Protein AF-0000000081274630 (afdb_homodimer)

Solvent-accessible surface area (backbone atoms only — not comparable to full-atom values): 12393 Å² total; per-residue (Å²): 138,86,76,88,73,80,75,79,73,78,77,73,76,75,74,73,73,76,72,73,71,74,67,73,65,72,66,74,68,46,53,70,76,48,74,41,31,25,47,24,62,41,76,57,85,76,90,43,72,69,50,50,46,69,35,28,48,68,47,43,52,53,30,28,42,52,75,37,73,67,46,56,29,72,47,80,79,47,72,46,73,35,66,48,56,62,78,90,46,50,28,22,44,28,29,34,34,27,35,24,13,57,29,69,125,137,86,79,78,78,78,76,79,72,79,76,77,74,76,75,76,76,74,75,73,74,74,69,75,65,74,64,73,69,47,53,69,76,48,72,41,30,26,49,23,62,41,76,58,85,74,91,44,73,68,51,49,46,70,35,29,47,69,47,41,52,53,30,29,41,53,75,36,73,66,45,55,29,72,45,80,78,50,72,47,72,35,66,48,54,62,80,89,47,50,29,20,45,28,29,34,35,29,36,24,13,57,29,70,125

Structure (mmCIF, N/CA/C/O backbone):
data_AF-0000000081274630-model_v1
#
loop_
_entity.id
_entity.type
_entity.pdbx_description
1 polymer 'Uncharacterized protein'
#
loop_
_atom_site.group_PDB
_atom_site.id
_atom_site.type_symbol
_atom_site.label_atom_id
_atom_site.label_alt_id
_atom_site.label_comp_id
_atom_site.label_asym_id
_atom_site.label_entity_id
_atom_site.label_seq_id
_atom_site.pdbx_PDB_ins_code
_atom_site.Cartn_x
_atom_site.Cartn_y
_atom_site.Cartn_z
_atom_site.occupancy
_atom_site.B_iso_or_equiv
_atom_site.auth_seq_id
_atom_site.auth_comp_id
_atom_site.auth_asym_id
_atom_site.auth_atom_id
_atom_site.pdbx_PDB_model_num
ATOM 1 N N . MET A 1 1 ? 60.844 45.031 61.375 1 34.09 1 MET A N 1
ATOM 2 C CA . MET A 1 1 ? 60.812 44.281 60.125 1 34.09 1 MET A CA 1
ATOM 3 C C . MET A 1 1 ? 59.844 43.125 6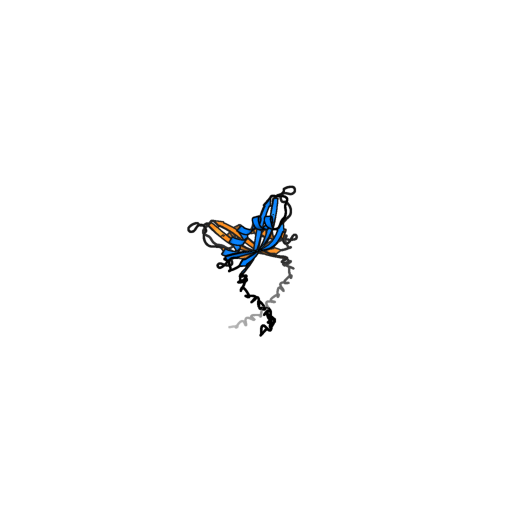0.25 1 34.09 1 MET A C 1
ATOM 5 O O . MET A 1 1 ? 60.156 42.094 60.844 1 34.09 1 MET A O 1
ATOM 9 N N . HIS A 1 2 ? 58.5 43.438 60.219 1 31.45 2 HIS A N 1
ATOM 10 C CA . HIS A 1 2 ? 57.344 42.625 60.625 1 31.45 2 HIS A CA 1
ATOM 11 C C . HIS A 1 2 ? 57.156 41.438 59.688 1 31.45 2 HIS A C 1
ATOM 13 O O . HIS A 1 2 ? 57.844 41.344 58.656 1 31.45 2 HIS A O 1
ATOM 19 N N . SER A 1 3 ? 55.906 41.219 59.062 1 33.75 3 SER A N 1
ATOM 20 C CA . SER A 1 3 ? 54.781 40.312 59.281 1 33.75 3 SER A CA 1
ATOM 21 C C . SER A 1 3 ? 54.688 39.281 58.156 1 33.75 3 SER A C 1
ATOM 23 O O . SER A 1 3 ? 54.25 38.156 58.375 1 33.75 3 SER A O 1
ATOM 25 N N . PHE A 1 4 ? 54.969 39.594 56.844 1 40.88 4 PHE A N 1
ATOM 26 C CA . PHE A 1 4 ? 53.875 39.219 55.938 1 40.88 4 PHE A CA 1
ATOM 27 C C . PHE A 1 4 ? 53.969 37.75 55.594 1 40.88 4 PHE A C 1
ATOM 29 O O . PHE A 1 4 ? 54.906 37.281 54.938 1 40.88 4 PHE A O 1
ATOM 36 N N . GLY A 1 5 ? 53.594 36.781 56.438 1 34.53 5 GLY A N 1
ATOM 37 C CA . GLY A 1 5 ? 53.469 35.344 56.25 1 34.53 5 GLY A CA 1
ATOM 38 C C . GLY A 1 5 ? 52.562 35 55.062 1 34.53 5 GLY A C 1
ATOM 39 O O . GLY A 1 5 ? 51.438 35.562 54.969 1 34.53 5 GLY A O 1
ATOM 40 N N . SER A 1 6 ? 53.062 34.812 53.812 1 40.59 6 SER A N 1
ATOM 41 C CA . SER A 1 6 ? 52.375 34.469 52.562 1 40.59 6 SER A CA 1
ATOM 42 C C . SER A 1 6 ? 51.625 33.156 52.688 1 40.59 6 SER A C 1
ATOM 44 O O . SER A 1 6 ? 52.219 32.094 52.906 1 40.59 6 SER A O 1
ATOM 46 N N . ASN A 1 7 ? 50.562 33.094 53.531 1 32.62 7 ASN A N 1
ATOM 47 C CA . ASN A 1 7 ? 49.75 31.875 53.594 1 32.62 7 ASN A CA 1
ATOM 48 C C . ASN A 1 7 ? 49.188 31.516 52.188 1 32.62 7 ASN A C 1
ATOM 50 O O . ASN A 1 7 ? 48.5 32.312 51.562 1 32.62 7 ASN A O 1
ATOM 54 N N . ARG A 1 8 ? 50 30.781 51.375 1 35.34 8 ARG A N 1
ATOM 55 C CA . ARG A 1 8 ? 49.594 30.219 50.094 1 35.34 8 ARG A CA 1
ATOM 56 C C . ARG A 1 8 ? 48.281 29.438 50.219 1 35.34 8 ARG A C 1
ATOM 58 O O . ARG A 1 8 ? 48.219 28.453 50.969 1 35.34 8 ARG A O 1
ATOM 65 N N . GLY A 1 9 ? 47.094 30.062 50.344 1 33.84 9 GLY A N 1
ATOM 66 C CA . GLY A 1 9 ? 45.781 29.469 50.344 1 33.84 9 GLY A CA 1
ATOM 67 C C . GLY A 1 9 ? 45.562 28.453 49.219 1 33.84 9 GLY A C 1
ATOM 68 O O . GLY A 1 9 ? 45.938 28.719 48.062 1 33.84 9 GLY A O 1
ATOM 69 N N . ARG A 1 10 ? 45.719 27.156 49.594 1 34.72 10 ARG A N 1
ATOM 70 C CA . ARG A 1 10 ? 45.375 26.016 48.719 1 34.72 10 ARG A CA 1
ATOM 71 C C . ARG A 1 10 ? 44 26.219 48.094 1 34.72 10 ARG A C 1
ATOM 73 O O . ARG A 1 10 ? 42.969 26.297 48.781 1 34.72 10 ARG A O 1
ATOM 80 N N . LYS A 1 11 ? 43.906 27 47 1 33.72 11 LYS A N 1
ATOM 81 C CA . LYS A 1 11 ? 42.688 27.109 46.188 1 33.72 11 LYS A CA 1
ATOM 82 C C . LYS A 1 11 ? 42.125 25.719 45.875 1 33.72 11 LYS A C 1
ATOM 84 O O . LYS A 1 11 ? 42.812 24.891 45.281 1 33.72 11 LYS A O 1
ATOM 89 N N . SER A 1 12 ? 41.344 25.078 46.812 1 31.47 12 SER A N 1
ATOM 90 C CA . SER A 1 12 ? 40.562 23.875 46.562 1 31.47 12 SER A CA 1
ATOM 91 C C . SER A 1 12 ? 39.75 24.016 45.281 1 31.47 12 SER A C 1
ATOM 93 O O . SER A 1 12 ? 38.969 24.953 45.125 1 31.47 12 SER A O 1
ATOM 95 N N . ILE A 1 13 ? 40.312 23.625 44.156 1 31.2 13 ILE A N 1
ATOM 96 C CA . ILE A 1 13 ? 39.594 23.484 42.906 1 31.2 13 ILE A CA 1
ATOM 97 C C . ILE A 1 13 ? 38.344 22.625 43.094 1 31.2 13 ILE A C 1
ATOM 99 O O . ILE A 1 13 ? 38.438 21.453 43.469 1 31.2 13 ILE A O 1
ATOM 103 N N . ALA A 1 14 ? 37.25 23.141 43.781 1 30.06 14 ALA A N 1
ATOM 104 C CA . ALA A 1 14 ? 35.969 22.484 43.75 1 30.06 14 ALA A CA 1
ATOM 105 C C . ALA A 1 14 ? 35.625 22.031 42.344 1 30.06 14 ALA A C 1
ATOM 107 O O . ALA A 1 14 ? 35.562 22.828 41.406 1 30.06 14 ALA A O 1
ATOM 108 N N . VAL A 1 15 ? 36.125 20.844 41.969 1 32.19 15 VAL A N 1
ATOM 109 C CA . VAL A 1 15 ? 35.625 20.141 40.781 1 32.19 15 VAL A CA 1
ATOM 110 C C . VAL A 1 15 ? 34.125 20.094 40.781 1 32.19 15 VAL A C 1
ATOM 112 O O . VAL A 1 15 ? 33.5 19.484 41.688 1 32.19 15 VAL A O 1
ATOM 115 N N . ALA A 1 16 ? 33.406 21.234 40.5 1 28.34 16 ALA A N 1
ATOM 116 C CA . ALA A 1 16 ? 31.984 21.188 40.219 1 28.34 16 ALA A CA 1
ATOM 117 C C . ALA A 1 16 ? 31.656 20 39.312 1 28.34 16 ALA A C 1
ATOM 119 O O . ALA A 1 16 ? 32.125 19.922 38.188 1 28.34 16 ALA A O 1
ATOM 120 N N . ALA A 1 17 ? 31.531 18.766 39.875 1 29.39 17 ALA A N 1
ATOM 121 C CA . ALA A 1 17 ? 30.922 17.656 39.125 1 29.39 17 ALA A CA 1
ATOM 122 C C . ALA A 1 17 ? 29.672 18.109 38.406 1 29.39 17 ALA A C 1
ATOM 124 O O . ALA A 1 17 ? 28.688 18.516 39.031 1 29.39 17 ALA A O 1
ATOM 125 N N . LEU A 1 18 ? 29.812 18.734 37.25 1 29.06 18 LEU A N 1
ATOM 126 C CA . LEU A 1 18 ? 28.688 18.906 36.344 1 29.06 18 LEU A CA 1
ATOM 127 C C . LEU A 1 18 ? 27.891 17.609 36.188 1 29.06 18 LEU A C 1
ATOM 129 O O . LEU A 1 18 ? 28.391 16.625 35.656 1 29.06 18 LEU A O 1
ATOM 133 N N . VAL A 1 19 ? 27.141 17.203 37.25 1 29.94 19 VAL A N 1
ATOM 134 C CA . VAL A 1 19 ? 26.094 16.219 37.031 1 29.94 19 VAL A CA 1
ATOM 135 C C . VAL A 1 19 ? 25.281 16.562 35.781 1 29.94 19 VAL A C 1
ATOM 137 O O . VAL A 1 19 ? 24.656 17.625 35.719 1 29.94 19 VAL A O 1
ATOM 140 N N . MET A 1 20 ? 25.812 16.234 34.625 1 30.84 20 MET A N 1
ATOM 141 C CA . MET A 1 20 ? 24.938 16.203 33.438 1 30.84 20 MET A CA 1
ATOM 142 C C . MET A 1 20 ? 23.641 15.477 33.781 1 30.84 20 MET A C 1
ATOM 144 O O . MET A 1 20 ? 23.641 14.281 34.062 1 30.84 20 MET A O 1
ATOM 148 N N . ALA A 1 21 ? 22.734 16.078 34.438 1 30.52 21 ALA A N 1
ATOM 149 C CA . ALA A 1 21 ? 21.359 15.625 34.406 1 30.52 21 ALA A CA 1
ATOM 150 C C . ALA A 1 21 ? 20.969 15.141 33 1 30.52 21 ALA A C 1
ATOM 152 O O . ALA A 1 21 ? 20.984 15.914 32.062 1 30.52 21 ALA A O 1
ATOM 153 N N . SER A 1 22 ? 21.359 13.93 32.656 1 31.64 22 SER A N 1
ATOM 154 C CA . SER A 1 22 ? 20.672 13.281 31.547 1 31.64 22 SER A CA 1
ATOM 155 C C . SER A 1 22 ? 19.172 13.578 31.578 1 31.64 22 SER A C 1
ATOM 157 O O . SER A 1 22 ? 18.453 13.086 32.469 1 31.64 22 SER A O 1
ATOM 159 N N . ALA A 1 23 ? 18.75 14.781 31.469 1 30.3 23 ALA A N 1
ATOM 160 C CA . ALA A 1 23 ? 17.344 14.961 31.094 1 30.3 23 ALA A CA 1
ATOM 161 C C . ALA A 1 23 ? 16.875 13.836 30.172 1 30.3 23 ALA A C 1
ATOM 163 O O . ALA A 1 23 ? 17.469 13.602 29.125 1 30.3 23 ALA A O 1
ATOM 164 N N . PHE A 1 24 ? 16.516 12.711 30.719 1 33.16 24 PHE A N 1
ATOM 165 C CA . PHE A 1 24 ? 15.602 11.859 29.953 1 33.16 24 PHE A CA 1
ATOM 166 C C . PHE A 1 24 ? 14.695 12.703 29.078 1 33.16 24 PHE A C 1
ATOM 168 O O . PHE A 1 24 ? 13.742 13.312 29.562 1 33.16 24 PHE A O 1
ATOM 175 N N . ALA A 1 25 ? 15.234 13.555 28.266 1 33.38 25 ALA A N 1
ATOM 176 C CA . ALA A 1 25 ? 14.344 13.984 27.188 1 33.38 25 ALA A CA 1
ATOM 177 C C . ALA A 1 25 ? 13.297 12.914 26.891 1 33.38 25 ALA A C 1
ATOM 179 O O . ALA A 1 25 ? 13.648 11.75 26.641 1 33.38 25 ALA A O 1
ATOM 180 N N . HIS A 1 26 ? 12.273 12.805 27.562 1 37.38 26 HIS A N 1
ATOM 181 C CA . HIS A 1 26 ? 11.109 12.133 26.984 1 37.38 26 HIS A CA 1
ATOM 182 C C . HIS A 1 26 ? 11.133 12.203 25.469 1 37.38 26 HIS A C 1
ATOM 184 O O . HIS A 1 26 ? 10.719 13.211 24.891 1 37.38 26 HIS A O 1
ATOM 190 N N . HIS A 1 27 ? 12.195 11.914 24.828 1 41.69 27 HIS A N 1
ATOM 191 C CA . HIS A 1 27 ? 11.969 11.641 23.406 1 41.69 27 HIS A CA 1
ATOM 192 C C . HIS A 1 27 ? 10.57 11.086 23.172 1 41.69 27 HIS A C 1
ATOM 194 O O . HIS A 1 27 ? 10.211 10.047 23.719 1 41.69 27 HIS A O 1
ATOM 200 N N . ALA A 1 28 ? 9.5 11.781 23.328 1 42.44 28 ALA A N 1
ATOM 201 C CA . ALA A 1 28 ? 8.156 11.305 23 1 42.44 28 ALA A CA 1
ATOM 202 C C . ALA A 1 28 ? 8.203 10.234 21.922 1 42.44 28 ALA A C 1
ATOM 204 O O . ALA A 1 28 ? 8.461 10.531 20.75 1 42.44 28 ALA A O 1
ATOM 205 N N . SER A 1 29 ? 8.898 9.102 22.125 1 55.12 29 SER A N 1
ATOM 206 C CA . SER A 1 29 ? 8.859 7.957 21.234 1 55.12 29 SER A CA 1
ATOM 207 C C . SER A 1 29 ? 7.508 7.852 20.516 1 55.12 29 SER A C 1
ATOM 209 O O . SER A 1 29 ? 6.465 7.824 21.172 1 55.12 29 SER A O 1
ATOM 211 N N . ALA A 1 30 ? 7.363 8.578 19.422 1 65.44 30 ALA A N 1
ATOM 212 C CA . ALA A 1 30 ? 6.133 8.508 18.641 1 65.44 30 ALA A CA 1
ATOM 213 C C . ALA A 1 30 ? 5.473 7.141 18.781 1 65.44 30 ALA A C 1
ATOM 215 O O . ALA A 1 30 ? 6.105 6.109 18.547 1 65.44 30 ALA A O 1
ATOM 216 N N . ARG A 1 31 ? 4.383 7.086 19.625 1 86.69 31 ARG A N 1
ATOM 217 C CA . ARG A 1 31 ? 3.619 5.848 19.75 1 86.69 31 ARG A CA 1
ATOM 218 C C . ARG A 1 31 ? 3.271 5.293 18.359 1 86.69 31 ARG A C 1
ATOM 220 O O . ARG A 1 31 ? 2.713 6.004 17.531 1 86.69 31 ARG A O 1
ATOM 227 N N . THR A 1 32 ? 3.877 4.203 18.078 1 93.5 32 THR A N 1
ATOM 228 C CA . THR A 1 32 ? 3.527 3.496 16.844 1 93.5 32 THR A CA 1
ATOM 229 C C . THR A 1 32 ? 2.084 3.004 16.906 1 93.5 32 THR A C 1
ATOM 231 O O . THR A 1 32 ? 1.712 2.246 17.797 1 93.5 32 THR A O 1
ATOM 234 N N . LEU A 1 33 ? 1.257 3.543 16.031 1 96.31 33 LEU A N 1
ATOM 235 C CA . LEU A 1 33 ? -0.153 3.182 15.93 1 96.31 33 LEU A CA 1
ATOM 236 C C . LEU A 1 33 ? -0.322 1.859 15.188 1 96.31 33 LEU A C 1
ATOM 238 O O . LEU A 1 33 ? -1.27 1.114 15.445 1 96.31 33 LEU A O 1
ATOM 242 N N . GLY A 1 34 ? 0.521 1.541 14.227 1 95.5 34 GLY A N 1
ATOM 243 C CA . GLY A 1 34 ? 0.495 0.386 13.344 1 95.5 34 GLY A CA 1
ATOM 244 C C . GLY A 1 34 ? 1.456 0.507 12.172 1 95.5 34 GLY A C 1
ATOM 245 O O . GLY A 1 34 ? 2.348 1.357 12.18 1 95.5 34 GLY A O 1
ATOM 246 N N . LYS A 1 35 ? 1.385 -0.479 11.289 1 96.44 35 LYS A N 1
ATOM 247 C CA . LYS A 1 35 ? 2.238 -0.504 10.102 1 96.44 35 LYS A CA 1
ATOM 248 C C . LYS A 1 35 ? 1.412 -0.68 8.828 1 96.44 35 LYS A C 1
ATOM 250 O O . LYS A 1 35 ? 0.313 -1.235 8.867 1 96.44 35 LYS A O 1
ATOM 255 N N . VAL A 1 36 ? 1.897 -0.131 7.75 1 97.25 36 VAL A N 1
ATOM 256 C CA . VAL A 1 36 ? 1.322 -0.339 6.426 1 97.25 36 VAL A CA 1
ATOM 257 C C . VAL A 1 36 ? 2.412 -0.786 5.453 1 97.25 36 VAL A C 1
ATOM 259 O O . VAL A 1 36 ? 3.584 -0.436 5.621 1 97.25 36 VAL A O 1
ATOM 262 N N . ASP A 1 37 ? 2.066 -1.598 4.457 1 97.31 37 ASP A N 1
ATOM 263 C CA . ASP A 1 37 ? 2.914 -2.033 3.352 1 97.31 37 ASP A CA 1
ATOM 264 C C . ASP A 1 37 ? 2.43 -1.452 2.025 1 97.31 37 ASP A C 1
ATOM 266 O O . ASP A 1 37 ? 1.425 -1.906 1.475 1 97.31 37 ASP A O 1
ATOM 270 N N . VAL A 1 38 ? 3.176 -0.506 1.495 1 97.44 38 VAL A N 1
ATOM 271 C CA . VAL A 1 38 ? 2.703 0.2 0.309 1 97.44 38 VAL A CA 1
ATOM 272 C C . VAL A 1 38 ? 3.656 -0.05 -0.856 1 97.44 38 VAL A C 1
ATOM 274 O O . VAL A 1 38 ? 4.758 -0.571 -0.665 1 97.44 38 VAL A O 1
ATOM 277 N N . ILE A 1 39 ? 3.127 0.281 -2.006 1 97.94 39 ILE A N 1
ATOM 278 C CA . ILE A 1 39 ? 3.908 0.166 -3.232 1 97.94 39 ILE A CA 1
ATOM 279 C C . ILE A 1 39 ? 4.039 1.537 -3.891 1 97.94 39 ILE A C 1
ATOM 281 O O . ILE A 1 39 ? 3.172 2.398 -3.727 1 97.94 39 ILE A O 1
ATOM 285 N N . GLY A 1 40 ? 5.148 1.787 -4.508 1 97.75 40 GLY A N 1
ATOM 286 C CA . GLY A 1 40 ? 5.414 2.912 -5.387 1 97.75 40 GLY A CA 1
ATOM 287 C C . GLY A 1 40 ? 6.191 2.527 -6.633 1 97.75 40 GLY A C 1
ATOM 288 O O . GLY A 1 40 ? 6.402 1.342 -6.895 1 97.75 40 GLY A O 1
ATOM 289 N N . THR A 1 41 ? 6.395 3.535 -7.449 1 97.69 41 THR A N 1
ATOM 290 C CA . THR A 1 41 ? 7.176 3.336 -8.664 1 97.69 41 THR A CA 1
ATOM 291 C C . THR A 1 41 ? 8.414 4.227 -8.664 1 97.69 41 THR A C 1
ATOM 293 O O . THR A 1 41 ? 8.344 5.402 -8.305 1 97.69 41 THR A O 1
ATOM 296 N N . TYR A 1 42 ? 9.586 3.604 -9.023 1 98.25 42 TYR A N 1
ATOM 297 C CA . TYR A 1 42 ? 10.852 4.316 -9.141 1 98.25 42 TYR A CA 1
ATOM 298 C C . TYR A 1 42 ? 11.453 4.117 -10.523 1 98.25 42 TYR A C 1
ATOM 300 O O . TYR A 1 42 ? 11.508 2.996 -11.031 1 98.25 42 TYR A O 1
ATOM 308 N N . THR A 1 43 ? 11.828 5.234 -11.125 1 98.19 43 THR A N 1
ATOM 309 C CA . THR A 1 43 ? 12.57 5.207 -12.375 1 98.19 43 THR A CA 1
ATOM 310 C C . THR A 1 43 ? 13.977 5.77 -12.188 1 98.19 43 THR A C 1
ATOM 312 O O . THR A 1 43 ? 14.133 6.945 -11.844 1 98.19 43 THR A O 1
ATOM 315 N N . GLY A 1 44 ? 14.938 5.023 -12.344 1 97.25 44 GLY A N 1
ATOM 316 C CA . GLY A 1 44 ? 16.328 5.383 -12.164 1 97.25 44 GLY A CA 1
ATOM 317 C C . GLY A 1 44 ? 17.234 4.188 -11.883 1 97.25 44 GLY A C 1
ATOM 318 O O . GLY A 1 44 ? 16.75 3.053 -11.812 1 97.25 44 GLY A O 1
ATOM 319 N N . THR A 1 45 ? 18.5 4.395 -11.727 1 95.44 45 THR A N 1
ATOM 320 C CA . THR A 1 45 ? 19.453 3.299 -11.562 1 95.44 45 THR A CA 1
ATOM 321 C C . THR A 1 45 ? 19.953 3.24 -10.125 1 95.44 45 THR A C 1
ATOM 323 O O . THR A 1 45 ? 20.516 2.227 -9.695 1 95.44 45 THR A O 1
ATOM 326 N N . ALA A 1 46 ? 19.812 4.359 -9.359 1 97.38 46 ALA A N 1
ATOM 327 C CA . ALA A 1 46 ? 20.297 4.398 -7.984 1 97.38 46 ALA A CA 1
ATOM 328 C C . ALA A 1 46 ? 19.266 3.836 -7.016 1 97.38 46 ALA A C 1
ATOM 330 O O . ALA A 1 46 ? 18.312 4.527 -6.641 1 97.38 46 ALA A O 1
ATOM 331 N N . LEU A 1 47 ? 19.438 2.641 -6.582 1 97.38 47 LEU A N 1
ATOM 332 C CA . LEU A 1 47 ? 18.5 1.96 -5.711 1 97.38 47 LEU A CA 1
ATOM 333 C C . LEU A 1 47 ? 18.828 2.207 -4.242 1 97.38 47 LEU A C 1
ATOM 335 O O . LEU A 1 47 ? 19.234 1.283 -3.529 1 97.38 47 LEU A O 1
ATOM 339 N N . THR A 1 48 ? 18.594 3.408 -3.713 1 98.12 48 THR A N 1
ATOM 340 C CA . THR A 1 48 ? 18.953 3.838 -2.365 1 98.12 48 THR A CA 1
ATOM 341 C C . THR A 1 48 ? 17.703 3.918 -1.479 1 98.12 48 THR A C 1
ATOM 343 O O . THR A 1 48 ? 16.594 4.035 -1.979 1 98.12 48 THR A O 1
ATOM 346 N N . PRO A 1 49 ? 17.906 3.893 -0.176 1 98.06 49 PRO A N 1
ATOM 347 C CA . PRO A 1 49 ? 16.766 4.105 0.722 1 98.06 49 PRO A CA 1
ATOM 348 C C . PRO A 1 49 ? 16.062 5.438 0.472 1 98.06 49 PRO A C 1
ATOM 350 O O . PRO A 1 49 ? 14.844 5.523 0.606 1 98.06 49 PRO A O 1
ATOM 353 N N . ALA A 1 50 ? 16.781 6.469 0.091 1 98.44 50 ALA A N 1
ATOM 354 C CA . ALA A 1 50 ? 16.203 7.781 -0.174 1 98.44 50 ALA A CA 1
ATOM 355 C C . ALA A 1 50 ? 15.242 7.723 -1.359 1 98.44 50 ALA A C 1
ATOM 357 O O . ALA A 1 50 ? 14.172 8.336 -1.331 1 98.44 50 ALA A O 1
ATOM 358 N N . ASN A 1 51 ? 15.57 6.941 -2.375 1 98.56 51 ASN A N 1
ATOM 359 C CA . ASN A 1 51 ? 14.711 6.824 -3.545 1 98.56 51 ASN A CA 1
ATOM 360 C C . ASN A 1 51 ? 13.477 5.98 -3.246 1 98.56 51 ASN A C 1
ATOM 362 O O . ASN A 1 51 ? 12.391 6.246 -3.779 1 98.56 51 ASN A O 1
ATOM 366 N N . ALA A 1 52 ? 13.688 4.984 -2.354 1 98.75 52 ALA A N 1
ATOM 367 C CA . ALA A 1 52 ? 12.531 4.215 -1.897 1 98.75 52 ALA A CA 1
ATOM 368 C C . ALA A 1 52 ? 11.562 5.094 -1.103 1 98.75 52 ALA A C 1
ATOM 370 O O . ALA A 1 52 ? 10.352 5.023 -1.292 1 98.75 52 ALA A O 1
ATOM 371 N N . TRP A 1 53 ? 12.109 5.902 -0.218 1 98.69 53 TRP A N 1
ATOM 372 C CA . TRP A 1 53 ? 11.32 6.84 0.575 1 98.69 53 TRP A CA 1
ATOM 373 C C . TRP A 1 53 ? 10.5 7.758 -0.325 1 98.69 53 TRP A C 1
ATOM 375 O O . TRP A 1 53 ? 9.281 7.879 -0.157 1 98.69 53 TRP A O 1
ATOM 385 N N . SER A 1 54 ? 11.188 8.297 -1.316 1 98.44 54 SER A N 1
ATOM 386 C CA . SER A 1 54 ? 10.539 9.25 -2.207 1 98.44 54 SER A CA 1
ATOM 387 C C . SER A 1 54 ? 9.438 8.586 -3.023 1 98.44 54 SER A C 1
ATOM 389 O O . SER A 1 54 ? 8.398 9.195 -3.297 1 98.44 54 SER A O 1
ATOM 391 N N . ALA A 1 55 ? 9.602 7.363 -3.369 1 98.38 55 ALA A N 1
ATOM 392 C CA . ALA A 1 55 ? 8.672 6.648 -4.238 1 98.38 55 ALA A CA 1
ATOM 393 C C . ALA A 1 55 ? 7.418 6.234 -3.479 1 98.38 55 ALA A C 1
ATOM 395 O O . ALA A 1 55 ? 6.387 5.938 -4.086 1 98.38 55 ALA A O 1
ATOM 396 N N . THR A 1 56 ? 7.535 6.176 -2.109 1 98.56 56 THR A N 1
ATOM 397 C CA . THR A 1 56 ? 6.457 5.457 -1.441 1 98.56 56 THR A CA 1
ATOM 398 C C . THR A 1 56 ? 5.848 6.305 -0.33 1 98.56 56 THR A C 1
ATOM 400 O O . THR A 1 56 ? 4.77 5.992 0.179 1 98.56 56 THR A O 1
ATOM 403 N N . TRP A 1 57 ? 6.453 7.441 0.093 1 98.56 57 TRP A N 1
ATOM 404 C CA . TRP A 1 57 ? 6.062 8.148 1.309 1 98.56 57 TRP A CA 1
ATOM 405 C C . TRP A 1 57 ? 4.625 8.648 1.208 1 98.56 57 TRP A C 1
ATOM 407 O O . TRP A 1 57 ? 3.873 8.602 2.184 1 98.56 57 TRP A O 1
ATOM 417 N N . GLY A 1 58 ? 4.188 9.164 0.017 1 97.81 58 GLY A N 1
ATOM 418 C CA . GLY A 1 58 ? 2.83 9.664 -0.143 1 97.81 58 GLY A CA 1
ATOM 419 C C . GLY A 1 58 ? 1.772 8.602 0.067 1 97.81 58 GLY A C 1
ATOM 420 O O . GLY A 1 58 ? 0.785 8.828 0.769 1 97.81 58 GLY A O 1
ATOM 421 N N . ASN A 1 59 ? 2.01 7.438 -0.491 1 97.88 59 ASN A N 1
ATOM 422 C CA . ASN A 1 59 ? 1.082 6.328 -0.312 1 97.88 59 ASN A CA 1
ATOM 423 C C . ASN A 1 59 ? 1.033 5.867 1.143 1 97.88 59 ASN A C 1
ATOM 425 O O . ASN A 1 59 ? -0.029 5.496 1.645 1 97.88 59 ASN A O 1
ATOM 429 N N . ALA A 1 60 ? 2.164 5.887 1.839 1 98.38 60 ALA A N 1
ATOM 430 C CA . ALA A 1 60 ? 2.209 5.516 3.252 1 98.38 60 ALA A CA 1
ATOM 431 C C . ALA A 1 60 ? 1.41 6.5 4.102 1 98.38 60 ALA A C 1
ATOM 433 O O . ALA A 1 60 ? 0.626 6.094 4.961 1 98.38 60 ALA A O 1
ATOM 434 N N . TRP A 1 61 ? 1.633 7.754 3.805 1 97.56 61 TRP A N 1
ATOM 435 C CA . TRP A 1 61 ? 0.923 8.805 4.531 1 97.56 61 TRP A CA 1
ATOM 436 C C . TRP A 1 61 ? -0.587 8.617 4.414 1 97.56 61 TRP A C 1
ATOM 438 O O . TRP A 1 61 ? -1.298 8.625 5.422 1 97.56 61 TRP A O 1
ATOM 448 N N . ASP A 1 62 ? -1.055 8.391 3.193 1 97.06 62 ASP A N 1
ATOM 449 C CA . ASP A 1 62 ? -2.486 8.242 2.951 1 97.06 62 ASP A CA 1
ATOM 450 C C . ASP A 1 62 ? -3.023 6.969 3.607 1 97.06 62 ASP A C 1
ATOM 452 O O . ASP A 1 62 ? -4.078 6.992 4.246 1 97.06 62 ASP A O 1
ATOM 456 N N . ALA A 1 63 ? -2.295 5.859 3.479 1 97.31 63 ALA A N 1
ATOM 457 C CA . ALA A 1 63 ? -2.727 4.605 4.09 1 97.31 63 ALA A CA 1
ATOM 458 C C . ALA A 1 63 ? -2.824 4.738 5.605 1 97.31 63 ALA A C 1
ATOM 460 O O . ALA A 1 63 ? -3.803 4.301 6.215 1 97.31 63 ALA A O 1
ATOM 461 N N . CYS A 1 64 ? -1.843 5.383 6.184 1 97.44 64 CYS A N 1
ATOM 462 C CA . CYS A 1 64 ? -1.83 5.57 7.629 1 97.44 64 CYS A CA 1
ATOM 463 C C . CYS A 1 64 ? -3.004 6.434 8.078 1 97.44 64 CYS A C 1
ATOM 465 O O . CYS A 1 64 ? -3.646 6.141 9.086 1 97.44 64 CYS A O 1
ATOM 467 N N . ARG A 1 65 ? -3.256 7.457 7.371 1 96.44 65 ARG A N 1
ATOM 468 C CA . ARG A 1 65 ? -4.312 8.375 7.781 1 96.44 65 ARG A CA 1
ATOM 469 C C . ARG A 1 65 ? -5.688 7.723 7.652 1 96.44 65 ARG A C 1
ATOM 471 O O . ARG A 1 65 ? -6.594 8.016 8.43 1 96.44 65 ARG A O 1
ATOM 478 N N . VAL A 1 66 ? -5.805 6.855 6.645 1 97.12 66 VAL A N 1
ATOM 479 C CA . VAL A 1 66 ? -7.074 6.156 6.469 1 97.12 66 VAL A CA 1
ATOM 480 C C . VAL A 1 66 ? -7.23 5.094 7.555 1 97.12 66 VAL A C 1
ATOM 482 O O . VAL A 1 66 ? -8.297 4.973 8.172 1 97.12 66 VAL A O 1
ATOM 485 N N . GLN A 1 67 ? -6.156 4.383 7.891 1 95.62 67 GLN A N 1
ATOM 486 C CA . GLN A 1 67 ? -6.238 3.246 8.805 1 95.62 67 GLN A CA 1
ATOM 487 C C . GLN A 1 67 ? -6.137 3.697 10.258 1 95.62 67 GLN A C 1
ATOM 489 O O . GLN A 1 67 ? -6.73 3.082 11.148 1 95.62 67 GLN A O 1
ATOM 494 N N . TYR A 1 68 ? -5.375 4.629 10.383 1 94.94 68 TYR A N 1
ATOM 495 C CA . TYR A 1 68 ? -5.125 5.176 11.711 1 94.94 68 TYR A CA 1
ATOM 496 C C . TYR A 1 68 ? -5.34 6.684 11.734 1 94.94 68 TYR A C 1
ATOM 498 O O . TYR A 1 68 ? -4.391 7.453 11.555 1 94.94 68 TYR A O 1
ATOM 506 N N . GLY A 1 69 ? -6.434 7.168 11.992 1 93.06 69 GLY A N 1
ATOM 507 C CA . GLY A 1 69 ? -6.895 8.539 11.82 1 93.06 69 GLY A CA 1
ATOM 508 C C . GLY A 1 69 ? -6.098 9.539 12.633 1 93.06 69 GLY A C 1
ATOM 509 O O . GLY A 1 69 ? -6.113 10.734 12.344 1 93.06 69 GLY A O 1
ATOM 510 N N . THR A 1 70 ? -5.352 9.078 13.68 1 94.31 70 THR A N 1
ATOM 511 C CA . THR A 1 70 ? -4.621 10.008 14.531 1 94.31 70 THR A CA 1
ATOM 512 C C . THR A 1 70 ? -3.148 10.062 14.133 1 94.31 70 THR A C 1
ATOM 514 O O . THR A 1 70 ? -2.326 10.633 14.859 1 94.31 70 THR A O 1
ATOM 517 N N . THR A 1 71 ? -2.861 9.477 12.953 1 95.88 71 THR A N 1
ATOM 518 C CA . THR A 1 71 ? -1.488 9.516 12.461 1 95.88 71 THR A CA 1
ATOM 519 C C . THR A 1 71 ? -1.007 10.953 12.305 1 95.88 71 THR A C 1
ATOM 521 O O . THR A 1 71 ? -1.697 11.781 11.711 1 95.88 71 THR A O 1
ATOM 524 N N . ARG A 1 72 ? 0.309 11.211 12.711 1 96.44 72 ARG A N 1
ATOM 525 C CA . ARG A 1 72 ? 0.909 12.539 12.578 1 96.44 72 ARG A CA 1
ATOM 526 C C . ARG A 1 72 ? 2.262 12.461 11.875 1 96.44 72 ARG A C 1
ATOM 528 O O . ARG A 1 72 ? 2.781 13.469 11.398 1 96.44 72 ARG A O 1
ATOM 535 N N . SER A 1 73 ? 2.83 11.281 11.852 1 96.62 73 SER A N 1
ATOM 536 C CA . SER A 1 73 ? 4.078 11.07 11.125 1 96.62 73 SER A CA 1
ATOM 537 C C . SER A 1 73 ? 4.215 9.617 10.68 1 96.62 73 SER A C 1
ATOM 539 O O . SER A 1 73 ? 3.482 8.742 11.156 1 96.62 73 SER A O 1
ATOM 541 N N . VAL A 1 74 ? 5.008 9.438 9.75 1 97.69 74 VAL A N 1
ATOM 542 C CA . VAL A 1 74 ? 5.305 8.086 9.273 1 97.69 74 VAL A CA 1
ATOM 543 C C . VAL A 1 74 ? 6.816 7.871 9.242 1 97.69 74 VAL A C 1
ATOM 545 O O . VAL A 1 74 ? 7.586 8.828 9.133 1 97.69 74 VAL A O 1
ATOM 548 N N . ASN A 1 75 ? 7.25 6.617 9.398 1 97.12 75 ASN A N 1
ATOM 549 C CA . ASN A 1 75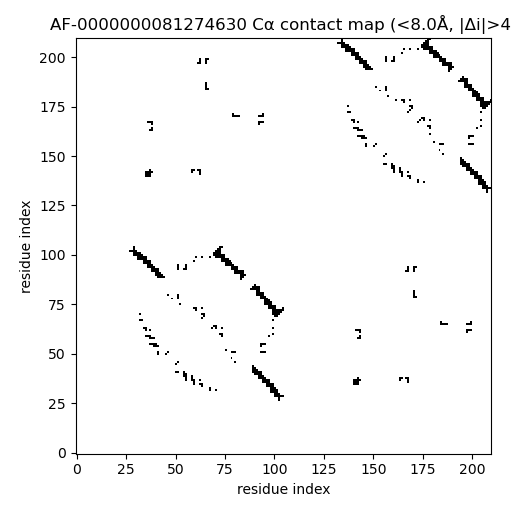 ? 8.656 6.234 9.391 1 97.12 75 ASN A CA 1
ATOM 550 C C . ASN A 1 75 ? 8.883 4.938 8.617 1 97.12 75 ASN A C 1
ATOM 552 O O . ASN A 1 75 ? 8.305 3.902 8.953 1 97.12 75 ASN A O 1
ATOM 556 N N . MET A 1 76 ? 9.742 5.043 7.594 1 97.88 76 MET A N 1
ATOM 557 C CA . MET A 1 76 ? 10.023 3.846 6.801 1 97.88 76 MET A CA 1
ATOM 558 C C . MET A 1 76 ? 10.938 2.891 7.562 1 97.88 76 MET A C 1
ATOM 560 O O . MET A 1 76 ? 12 3.285 8.031 1 97.88 76 MET A O 1
ATOM 564 N N . THR A 1 77 ? 10.531 1.573 7.637 1 97.88 77 THR A N 1
ATOM 565 C CA . THR A 1 77 ? 11.312 0.618 8.414 1 97.88 77 THR A CA 1
ATOM 566 C C . THR A 1 77 ? 11.914 -0.456 7.516 1 97.88 77 THR A C 1
ATOM 568 O O . THR A 1 77 ? 12.82 -1.181 7.922 1 97.88 77 THR A O 1
ATOM 571 N N . TRP A 1 78 ? 11.414 -0.649 6.297 1 98.06 78 TRP A N 1
ATOM 572 C CA . TRP A 1 78 ? 11.883 -1.632 5.328 1 98.06 78 TRP A CA 1
ATOM 573 C C . TRP A 1 78 ? 11.539 -1.204 3.904 1 98.06 78 TRP A C 1
ATOM 575 O O . TRP A 1 78 ? 10.539 -0.509 3.684 1 98.06 78 TRP A O 1
ATOM 585 N N . HIS A 1 79 ? 12.305 -1.562 2.957 1 98.25 79 HIS A N 1
ATOM 586 C CA . HIS A 1 79 ? 11.984 -1.363 1.547 1 98.25 79 HIS A CA 1
ATOM 587 C C . 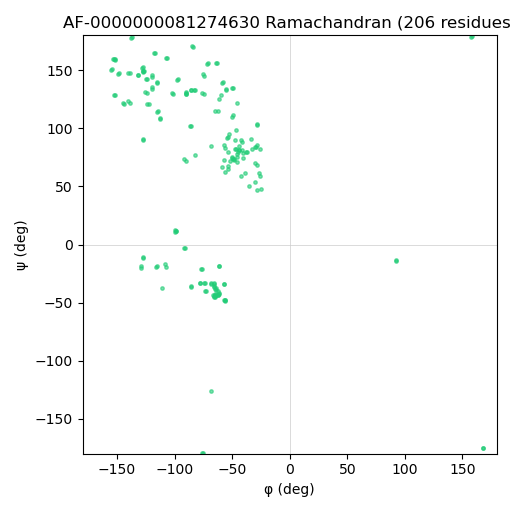HIS A 1 79 ? 12.656 -2.422 0.677 1 98.25 79 HIS A C 1
ATOM 589 O O . HIS A 1 79 ? 13.625 -3.055 1.098 1 98.25 79 HIS A O 1
ATOM 595 N N . GLN A 1 80 ? 12.086 -2.57 -0.479 1 98.06 80 GLN A N 1
ATOM 596 C CA . GLN A 1 80 ? 12.648 -3.457 -1.493 1 98.06 80 GLN A CA 1
ATOM 597 C C . GLN A 1 80 ? 12.281 -2.984 -2.898 1 98.06 80 GLN A C 1
ATOM 599 O O . GLN A 1 80 ? 11.117 -2.67 -3.17 1 98.06 80 GLN A O 1
ATOM 604 N N . PHE A 1 81 ? 13.227 -2.857 -3.732 1 97.88 81 PHE A N 1
ATOM 605 C CA . PHE A 1 81 ? 12.977 -2.613 -5.148 1 97.88 81 PHE A CA 1
ATOM 606 C C . PHE A 1 81 ? 12.688 -3.92 -5.879 1 97.88 81 PHE A C 1
ATOM 608 O O . PHE A 1 81 ? 13.375 -4.918 -5.676 1 97.88 81 PHE A O 1
ATOM 615 N N . GLY A 1 82 ? 11.672 -3.9 -6.652 1 96.81 82 GLY A N 1
ATOM 616 C CA . GLY A 1 82 ? 11.445 -5.012 -7.562 1 96.81 82 GLY A CA 1
ATOM 617 C C . GLY A 1 82 ? 12.367 -4.996 -8.766 1 96.81 82 GLY A C 1
ATOM 618 O O . GLY A 1 82 ? 13.242 -4.133 -8.875 1 96.81 82 GLY A O 1
ATOM 619 N N . ASN A 1 83 ? 12.156 -5.965 -9.562 1 94.56 83 ASN A N 1
ATOM 620 C CA . ASN A 1 83 ? 12.883 -6.004 -10.828 1 94.56 83 ASN A CA 1
ATOM 621 C C . ASN A 1 83 ? 12.391 -4.93 -11.789 1 94.56 83 ASN A C 1
ATOM 623 O O . ASN A 1 83 ? 11.258 -4.453 -11.664 1 94.56 83 ASN A O 1
ATOM 627 N N . PRO A 1 84 ? 13.305 -4.566 -12.719 1 95.69 84 PRO A N 1
ATOM 628 C CA . PRO A 1 84 ? 12.844 -3.639 -13.75 1 95.69 84 PRO A CA 1
ATOM 629 C C . PRO A 1 84 ? 11.617 -4.152 -14.5 1 95.69 84 PRO A C 1
ATOM 631 O O . PRO A 1 84 ? 11.539 -5.336 -14.828 1 95.69 84 PRO A O 1
ATOM 634 N N . SER A 1 85 ? 10.672 -3.322 -14.641 1 92.31 85 SER A N 1
ATOM 635 C CA . SER A 1 85 ? 9.469 -3.662 -15.398 1 92.31 85 SER A CA 1
ATOM 636 C C . SER A 1 85 ? 8.953 -2.459 -16.172 1 92.31 85 SER A C 1
ATOM 638 O O . SER A 1 85 ? 8.562 -1.449 -15.586 1 92.31 85 SER A O 1
ATOM 640 N N . PRO A 1 86 ? 8.859 -2.6 -17.594 1 92.94 86 PRO A N 1
ATOM 641 C CA . PRO A 1 86 ? 9.242 -3.771 -18.391 1 92.94 86 PRO A CA 1
ATOM 642 C C . PRO A 1 86 ? 10.734 -4.07 -18.328 1 92.94 86 PRO A C 1
ATOM 644 O O . PRO A 1 86 ? 11.531 -3.197 -17.969 1 92.94 86 PRO A O 1
ATOM 647 N N . ALA A 1 87 ? 11.055 -5.383 -18.609 1 91.5 87 ALA A N 1
ATOM 648 C CA . ALA A 1 87 ? 12.445 -5.82 -18.609 1 91.5 87 ALA A CA 1
ATOM 649 C C . ALA A 1 87 ? 13.32 -4.883 -19.438 1 91.5 87 ALA A C 1
ATOM 651 O O . ALA A 1 87 ? 12.922 -4.461 -20.516 1 91.5 87 ALA A O 1
ATOM 652 N N . GLY A 1 88 ? 14.461 -4.504 -18.922 1 93.5 88 GLY A N 1
ATOM 653 C CA . GLY A 1 88 ? 15.398 -3.639 -19.625 1 93.5 88 GLY A CA 1
ATOM 654 C C . GLY A 1 88 ? 15.195 -2.166 -19.312 1 93.5 88 GLY A C 1
ATOM 655 O O . GLY A 1 88 ? 16 -1.326 -19.719 1 93.5 88 GLY A O 1
ATOM 656 N N . SER A 1 89 ? 14.125 -1.782 -18.734 1 94.81 89 SER A N 1
ATOM 657 C CA . SER A 1 89 ? 13.891 -0.395 -18.344 1 94.81 89 SER A CA 1
ATOM 658 C C . SER A 1 89 ? 14.516 -0.085 -16.984 1 94.81 89 SER A C 1
ATOM 660 O O . SER A 1 89 ? 15.125 -0.956 -16.375 1 94.81 89 SER A O 1
ATOM 662 N N . ASN A 1 90 ? 14.531 1.131 -16.656 1 96.69 90 ASN A N 1
ATOM 663 C CA . ASN A 1 90 ? 14.977 1.537 -15.32 1 96.69 90 ASN A CA 1
ATOM 664 C C . ASN A 1 90 ? 13.805 1.781 -14.383 1 96.69 90 ASN A C 1
ATOM 666 O O . ASN A 1 90 ? 13.969 2.393 -13.32 1 96.69 90 ASN A O 1
ATOM 670 N N . LYS A 1 91 ? 12.625 1.352 -14.844 1 97.56 91 LYS A N 1
ATOM 671 C CA . LYS A 1 91 ? 11.422 1.489 -14.031 1 97.56 91 LYS A CA 1
ATOM 672 C C . LYS A 1 91 ? 11.203 0.257 -13.156 1 97.56 91 LYS A C 1
ATOM 674 O O . LYS A 1 91 ? 11.297 -0.875 -13.641 1 97.56 91 LYS A O 1
ATOM 679 N N . ARG A 1 92 ? 10.938 0.46 -11.805 1 96.88 92 ARG A N 1
ATOM 680 C CA . ARG A 1 92 ? 10.734 -0.616 -10.844 1 96.88 92 ARG A CA 1
ATOM 681 C C . ARG A 1 92 ? 9.617 -0.275 -9.867 1 96.88 92 ARG A C 1
ATOM 683 O O . ARG A 1 92 ? 9.398 0.896 -9.547 1 96.88 92 ARG A O 1
ATOM 690 N N . SER A 1 93 ? 8.961 -1.287 -9.469 1 97.44 93 SER A N 1
ATOM 691 C CA . SER A 1 93 ? 8.141 -1.138 -8.273 1 97.44 93 SER A CA 1
ATOM 692 C C . SER A 1 93 ? 9 -1.112 -7.012 1 97.44 93 SER A C 1
ATOM 694 O O . SER A 1 93 ? 10.062 -1.738 -6.969 1 97.44 93 SER A O 1
ATOM 696 N N . VAL A 1 94 ? 8.562 -0.362 -6.133 1 98.44 94 VAL A N 1
ATOM 697 C CA . VAL A 1 94 ? 9.188 -0.31 -4.816 1 98.44 94 VAL A CA 1
ATOM 698 C C . VAL A 1 94 ? 8.156 -0.65 -3.74 1 98.44 94 VAL A C 1
ATOM 700 O O . VAL A 1 94 ? 7.098 -0.025 -3.666 1 98.44 94 VAL A O 1
ATOM 703 N N . ALA A 1 95 ? 8.398 -1.695 -2.945 1 98.25 95 ALA A N 1
ATOM 704 C CA . ALA A 1 95 ? 7.602 -1.998 -1.758 1 98.25 95 ALA A CA 1
ATOM 705 C C . ALA A 1 95 ? 8.273 -1.466 -0.496 1 98.25 95 ALA A C 1
ATOM 707 O O . ALA A 1 95 ? 9.5 -1.511 -0.372 1 98.25 95 ALA A O 1
ATOM 708 N N . ALA A 1 96 ? 7.477 -0.992 0.352 1 98.62 96 ALA A N 1
ATOM 709 C CA . ALA A 1 96 ? 8.047 -0.498 1.602 1 98.62 96 ALA A CA 1
ATOM 710 C C . ALA A 1 96 ? 7.074 -0.678 2.762 1 98.62 96 ALA A C 1
ATOM 712 O O . ALA A 1 96 ? 5.859 -0.564 2.584 1 98.62 96 ALA A O 1
ATOM 713 N N . THR A 1 97 ? 7.586 -0.911 3.938 1 98.06 97 THR A N 1
ATOM 714 C CA . THR A 1 97 ? 6.844 -0.93 5.191 1 98.06 97 THR A CA 1
ATOM 715 C C . THR A 1 97 ? 7.066 0.363 5.973 1 98.06 97 THR A C 1
ATOM 717 O O . THR A 1 97 ? 8.203 0.818 6.121 1 98.06 97 THR A O 1
ATOM 720 N N . TRP A 1 98 ? 5.996 0.917 6.375 1 98.12 98 TRP A N 1
ATOM 721 C CA . TRP A 1 98 ? 6.039 2.172 7.121 1 98.12 98 TRP A CA 1
ATOM 722 C C . TRP A 1 98 ? 5.316 2.035 8.461 1 98.12 98 TRP A C 1
ATOM 724 O O . TRP A 1 98 ? 4.27 1.391 8.547 1 98.12 98 TRP A O 1
ATOM 734 N N . GLU A 1 99 ? 5.84 2.672 9.492 1 97.56 99 GLU A N 1
ATOM 735 C CA . GLU A 1 99 ? 5.137 2.881 10.758 1 97.56 99 GLU A CA 1
ATOM 736 C C . GLU A 1 99 ? 4.273 4.137 10.711 1 97.56 99 GLU A C 1
ATOM 738 O O . GLU A 1 99 ? 4.711 5.18 10.219 1 97.56 99 GLU A O 1
ATOM 743 N N . CYS A 1 100 ? 3.088 4 11.141 1 97.69 100 CYS A N 1
ATOM 744 C CA . CYS A 1 100 ? 2.203 5.129 11.414 1 97.69 100 CYS A CA 1
ATOM 745 C C . CYS A 1 100 ? 2.348 5.598 12.859 1 97.69 100 CYS A C 1
ATOM 747 O O . CYS A 1 100 ? 2.227 4.801 13.789 1 97.69 100 CYS A O 1
ATOM 749 N N . ARG A 1 101 ? 2.543 6.883 13 1 96.88 101 ARG A N 1
ATOM 750 C CA . ARG A 1 101 ? 2.879 7.348 14.336 1 96.88 101 ARG A CA 1
ATOM 751 C C . ARG A 1 101 ? 2.029 8.555 14.734 1 96.88 101 ARG A C 1
ATOM 753 O O . ARG A 1 101 ? 1.633 9.344 13.875 1 96.88 101 ARG A O 1
ATOM 760 N N . ASP A 1 102 ? 1.684 8.68 16.016 1 94.5 102 ASP A N 1
ATOM 761 C CA . ASP A 1 102 ? 0.834 9.75 16.516 1 94.5 102 ASP A CA 1
ATOM 762 C C . ASP A 1 102 ? 1.671 10.945 16.969 1 94.5 102 ASP A C 1
ATOM 764 O O . ASP A 1 102 ? 1.145 11.898 17.562 1 94.5 102 ASP A O 1
ATOM 768 N N . THR A 1 103 ? 2.926 10.836 16.906 1 81.94 103 THR A N 1
ATOM 769 C CA . THR A 1 103 ? 3.756 11.984 17.266 1 81.94 103 THR A CA 1
ATOM 770 C C . THR A 1 103 ? 4.535 12.484 16.047 1 81.94 103 THR A C 1
ATOM 772 O O . THR A 1 103 ? 4.867 11.703 15.156 1 81.94 103 THR A O 1
ATOM 775 N N . ALA A 1 104 ? 4.602 13.891 15.953 1 65.56 104 ALA A N 1
ATOM 776 C CA . ALA A 1 104 ? 5.379 14.477 14.859 1 65.56 104 ALA A CA 1
ATOM 777 C C . ALA A 1 104 ? 6.844 14.062 14.953 1 65.56 104 ALA A C 1
ATOM 779 O O . ALA A 1 104 ? 7.363 13.836 16.047 1 65.56 104 ALA A O 1
ATOM 780 N N . ASN A 1 105 ? 7.422 13.5 13.969 1 51.69 105 ASN A N 1
ATOM 781 C CA . ASN A 1 105 ? 8.867 13.305 14.039 1 51.69 105 ASN A CA 1
ATOM 782 C C . ASN A 1 105 ? 9.594 14.602 14.367 1 51.69 105 ASN A C 1
ATOM 784 O O . ASN A 1 105 ? 9.156 15.68 13.969 1 51.69 105 ASN A O 1
ATOM 788 N N . MET B 1 1 ? -70.688 -58.625 6.266 1 32.47 1 MET B N 1
ATOM 789 C CA . MET B 1 1 ? -70 -57.375 5.941 1 32.47 1 MET B CA 1
ATOM 790 C C . MET B 1 1 ? -68.562 -57.438 6.371 1 32.47 1 MET B C 1
ATOM 792 O O . MET B 1 1 ? -68.25 -57.562 7.559 1 32.47 1 MET B O 1
ATOM 796 N N . HIS B 1 2 ? -67.688 -58.156 5.527 1 38.88 2 HIS B N 1
ATOM 797 C CA . HIS B 1 2 ? -66.312 -58.688 5.621 1 38.88 2 HIS B CA 1
ATOM 798 C C . HIS B 1 2 ? -65.25 -57.594 5.66 1 38.88 2 HIS B C 1
ATOM 800 O O . HIS B 1 2 ? -65.25 -56.719 4.793 1 38.88 2 HIS B O 1
ATOM 806 N N . SER B 1 3 ? -65 -57.062 6.898 1 42.03 3 SER B N 1
ATOM 807 C CA . SER B 1 3 ? -64.062 -56.031 7.277 1 42.03 3 SER B CA 1
ATOM 808 C C . SER B 1 3 ? -62.625 -56.406 6.852 1 42.03 3 SER B C 1
ATOM 810 O O . SER B 1 3 ? -62.125 -57.469 7.215 1 42.03 3 SER B O 1
ATOM 812 N N . PHE B 1 4 ? -62.344 -56.094 5.504 1 41.16 4 PHE B N 1
ATOM 813 C CA . PHE B 1 4 ? -61.062 -56.281 4.828 1 41.16 4 PHE B CA 1
ATOM 814 C C . PHE B 1 4 ? -59.938 -55.625 5.625 1 41.16 4 PHE B C 1
ATOM 816 O O . PHE B 1 4 ? -60.062 -54.469 6.043 1 41.16 4 PHE B O 1
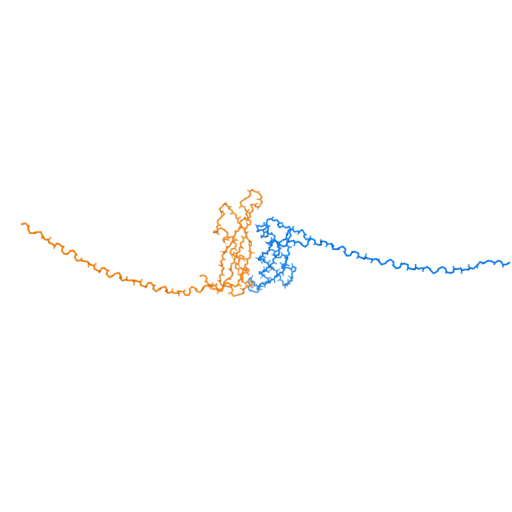ATOM 823 N N . GLY B 1 5 ? -59.25 -56.406 6.457 1 35.84 5 GLY B N 1
ATOM 824 C CA . GLY B 1 5 ? -58.062 -56.156 7.266 1 35.84 5 GLY B CA 1
ATOM 825 C C . GLY B 1 5 ? -56.875 -55.688 6.449 1 35.84 5 GLY B C 1
ATOM 826 O O . GLY B 1 5 ? -56.375 -56.406 5.594 1 35.84 5 GLY B O 1
ATOM 827 N N . SER B 1 6 ? -56.938 -54.344 5.949 1 35.94 6 SER B N 1
ATOM 828 C CA . SER B 1 6 ? -55.844 -53.75 5.145 1 35.94 6 SER B CA 1
ATOM 829 C C . SER B 1 6 ? -54.5 -53.875 5.855 1 35.94 6 SER B C 1
ATOM 831 O O . SER B 1 6 ? -54.406 -53.531 7.035 1 35.94 6 SER B O 1
ATOM 833 N N . ASN B 1 7 ? -53.812 -54.938 5.539 1 28.22 7 ASN B N 1
ATOM 834 C CA . ASN B 1 7 ? -52.406 -55.25 5.895 1 28.22 7 ASN B CA 1
ATOM 835 C C . ASN B 1 7 ? -51.469 -54.156 5.438 1 28.22 7 ASN B C 1
ATOM 837 O O . ASN B 1 7 ? -51.25 -53.969 4.238 1 28.22 7 ASN B O 1
ATOM 841 N N . ARG B 1 8 ? -51.625 -52.875 5.965 1 31.53 8 ARG B N 1
ATOM 842 C CA . ARG B 1 8 ? -50.719 -51.812 5.586 1 31.53 8 ARG B CA 1
ATOM 843 C C . ARG B 1 8 ? -49.25 -52.219 5.82 1 31.53 8 ARG B C 1
ATOM 845 O O . ARG B 1 8 ? -48.844 -52.438 6.961 1 31.53 8 ARG B O 1
ATOM 852 N N . GLY B 1 9 ? -48.719 -53.188 5.078 1 25.78 9 GLY B N 1
ATOM 853 C CA . GLY B 1 9 ? -47.312 -53.531 5.184 1 25.78 9 GLY B CA 1
ATOM 854 C C . GLY B 1 9 ? -46.406 -52.312 5.184 1 25.78 9 GLY B C 1
ATOM 855 O O . GLY B 1 9 ? -46.719 -51.281 4.562 1 25.78 9 GLY B O 1
ATOM 856 N N . ARG B 1 10 ? -45.625 -52.219 6.285 1 34.5 10 ARG B N 1
ATOM 857 C CA . ARG B 1 10 ? -44.531 -51.312 6.652 1 34.5 10 ARG B CA 1
ATOM 858 C C . ARG B 1 10 ? -43.438 -51.281 5.57 1 34.5 10 ARG B C 1
ATOM 860 O O . ARG B 1 10 ? -42.75 -52.281 5.352 1 34.5 10 ARG B O 1
ATOM 867 N N . LYS B 1 11 ? -43.781 -50.75 4.297 1 30.53 11 LYS B N 1
ATOM 868 C CA . LYS B 1 11 ? -42.719 -50.531 3.32 1 30.53 11 LYS B CA 1
ATOM 869 C C . LYS B 1 11 ? -41.469 -49.938 3.992 1 30.53 11 LYS B C 1
ATOM 871 O O . LYS B 1 11 ? -41.562 -48.906 4.637 1 30.53 11 LYS B O 1
ATOM 876 N N . SER B 1 12 ? -40.594 -50.844 4.492 1 29.47 12 SER B N 1
ATOM 877 C CA . SER B 1 12 ? -39.219 -50.531 4.957 1 29.47 12 SER B CA 1
ATOM 878 C C . SER B 1 12 ? -38.469 -49.719 3.932 1 29.47 12 SER B C 1
ATOM 880 O O . SER B 1 12 ? -38.156 -50.188 2.834 1 29.47 12 SER B O 1
ATOM 882 N N . ILE B 1 13 ? -38.812 -48.438 3.799 1 31.14 13 ILE B N 1
ATOM 883 C CA . ILE B 1 13 ? -38.031 -47.531 2.975 1 31.14 13 ILE B CA 1
ATOM 884 C C . ILE B 1 13 ? -36.562 -47.562 3.408 1 31.14 13 ILE B C 1
ATOM 886 O O . ILE B 1 13 ? -36.25 -47.281 4.562 1 31.14 13 ILE B O 1
ATOM 890 N N . ALA B 1 14 ? -35.812 -48.625 2.955 1 30.92 14 ALA B N 1
ATOM 891 C CA . ALA B 1 14 ? -34.344 -48.625 3.023 1 30.92 14 A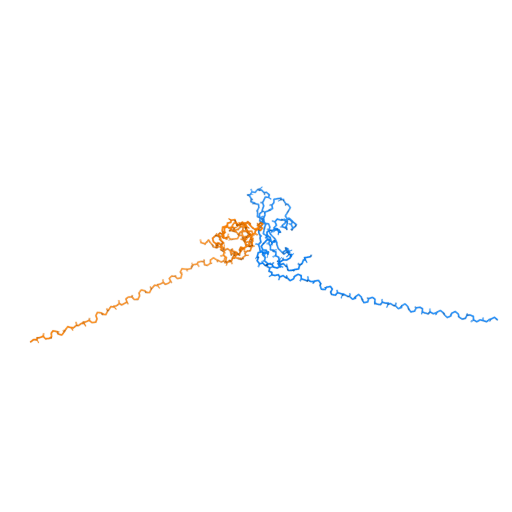LA B CA 1
ATOM 892 C C . ALA B 1 14 ? -33.75 -47.281 2.656 1 30.92 14 ALA B C 1
ATOM 894 O O . ALA B 1 14 ? -33.938 -46.812 1.53 1 30.92 14 ALA B O 1
ATOM 895 N N . VAL B 1 15 ? -33.781 -46.312 3.613 1 30.56 15 VAL B N 1
ATOM 896 C CA . VAL B 1 15 ? -33.031 -45.062 3.512 1 30.56 15 VAL B CA 1
ATOM 897 C C . VAL B 1 15 ? -31.578 -45.344 3.16 1 30.56 15 VAL B C 1
ATOM 899 O O . VAL B 1 15 ? -30.859 -45.969 3.934 1 30.56 15 VAL B O 1
ATOM 902 N N . ALA B 1 16 ? -31.234 -45.719 1.87 1 27.11 16 ALA B N 1
ATOM 903 C CA . ALA B 1 16 ? -29.844 -45.688 1.401 1 27.11 16 ALA B CA 1
ATOM 904 C C . ALA B 1 16 ? -29.125 -44.438 1.873 1 27.11 16 ALA B C 1
ATOM 906 O O . ALA B 1 16 ? -29.531 -43.312 1.551 1 27.11 16 ALA B O 1
ATOM 907 N N . ALA B 1 17 ? -28.469 -44.469 3.07 1 27.67 17 ALA B N 1
ATOM 908 C CA . ALA B 1 17 ? -27.531 -43.469 3.58 1 27.67 17 ALA B CA 1
ATOM 909 C C . ALA B 1 17 ? -26.484 -43.094 2.533 1 27.67 17 ALA B C 1
ATOM 911 O O . ALA B 1 17 ? -25.656 -43.938 2.166 1 27.67 17 ALA B O 1
ATOM 912 N N . LEU B 1 18 ? -26.797 -42.344 1.474 1 28.59 18 LEU B N 1
ATOM 913 C CA . LEU B 1 18 ? -25.781 -41.719 0.628 1 28.59 18 LEU B CA 1
ATOM 914 C C . LEU B 1 18 ? -24.641 -41.156 1.471 1 28.59 18 LEU B C 1
ATOM 916 O O . LEU B 1 18 ? -24.844 -40.188 2.227 1 28.59 18 LEU B O 1
ATOM 920 N N . VAL B 1 19 ? -23.766 -42 2 1 29.42 19 VAL B N 1
ATOM 921 C CA . VAL B 1 19 ? -22.484 -41.562 2.512 1 29.42 19 VAL B CA 1
ATOM 922 C C . VAL B 1 19 ? -21.828 -40.594 1.511 1 29.42 19 VAL B C 1
ATOM 924 O O . VAL B 1 19 ? -21.5 -41 0.392 1 29.42 19 VAL B O 1
ATOM 927 N N . MET B 1 20 ? -22.281 -39.344 1.41 1 30.36 20 MET B N 1
ATOM 928 C CA . MET B 1 20 ? -21.484 -38.312 0.758 1 30.36 20 MET B CA 1
ATOM 929 C C . MET B 1 20 ? -20.031 -38.406 1.209 1 30.36 20 MET B C 1
ATOM 931 O O . MET B 1 20 ? -19.734 -38.25 2.395 1 30.36 20 MET B O 1
ATOM 935 N N . ALA B 1 21 ? -19.25 -39.25 0.669 1 30.89 21 ALA B N 1
ATOM 936 C CA . ALA B 1 21 ? -17.797 -39.156 0.722 1 30.89 21 ALA B CA 1
ATOM 937 C C . ALA B 1 21 ? -17.359 -37.688 0.621 1 30.89 21 ALA B C 1
ATOM 939 O O . ALA B 1 21 ? -17.594 -37.031 -0.392 1 30.89 21 ALA B O 1
ATOM 940 N N . SER B 1 22 ? -17.422 -36.938 1.716 1 31.72 22 SER B N 1
ATOM 941 C CA . SER B 1 22 ? -16.688 -35.688 1.815 1 31.72 22 SER B CA 1
ATOM 942 C C . SER B 1 22 ? -15.273 -35.812 1.24 1 31.72 22 SER B C 1
ATOM 944 O O . SER B 1 22 ? -14.422 -36.469 1.839 1 31.72 22 SER B O 1
ATOM 946 N N . ALA B 1 23 ? -15.117 -36.156 -0.02 1 30.92 23 ALA B N 1
ATOM 947 C CA . ALA B 1 23 ? -13.797 -35.906 -0.602 1 30.92 23 ALA B CA 1
ATOM 948 C C . ALA B 1 23 ? -13.172 -34.656 -0.009 1 30.92 23 ALA B C 1
ATOM 950 O O . ALA B 1 23 ? -13.789 -33.594 -0.017 1 30.92 23 ALA B O 1
ATOM 951 N N . PHE B 1 24 ? -12.445 -34.812 1.034 1 33.38 24 PHE B N 1
ATOM 952 C CA . PHE B 1 24 ? -11.445 -33.812 1.38 1 33.38 24 PHE B CA 1
ATOM 953 C C . PHE B 1 24 ? -10.82 -33.219 0.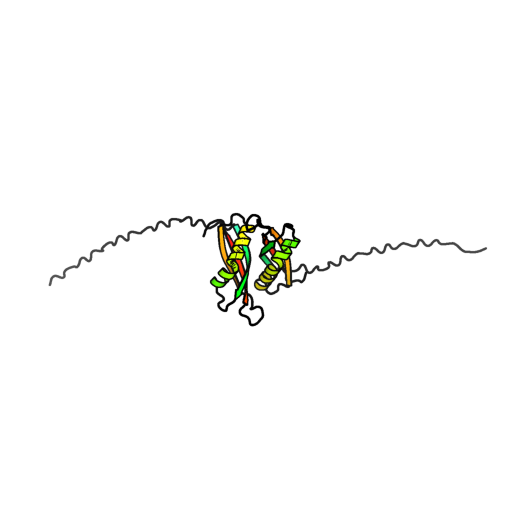125 1 33.38 24 PHE B C 1
ATOM 955 O O . PHE B 1 24 ? -9.953 -33.812 -0.499 1 33.38 24 PHE B O 1
ATOM 962 N N . ALA B 1 25 ? -11.586 -32.781 -0.804 1 34.84 25 ALA B N 1
ATOM 963 C CA . ALA B 1 25 ? -10.914 -31.859 -1.725 1 34.84 25 ALA B CA 1
ATOM 964 C C . ALA B 1 25 ? -9.781 -31.109 -1.024 1 34.84 25 ALA B C 1
ATOM 966 O O . ALA B 1 25 ? -9.992 -30.469 0.008 1 34.84 25 ALA B O 1
ATOM 967 N N . HIS B 1 26 ? -8.648 -31.609 -0.932 1 37.94 26 HIS B N 1
ATOM 968 C CA . HIS B 1 26 ? -7.48 -30.75 -0.709 1 37.94 26 HIS B CA 1
ATOM 969 C C . HIS B 1 26 ? -7.688 -29.359 -1.293 1 37.94 26 HIS B C 1
ATOM 971 O O . HIS B 1 26 ? -7.469 -29.141 -2.486 1 37.94 26 HIS B O 1
ATOM 977 N N . HIS B 1 27 ? -8.758 -28.703 -1.09 1 41.88 27 HIS B N 1
ATOM 978 C CA . HIS B 1 27 ? -8.664 -27.281 -1.344 1 41.88 27 HIS B CA 1
ATOM 979 C C . HIS B 1 27 ? -7.258 -26.766 -1.073 1 41.88 27 HIS B C 1
ATOM 981 O O . HIS B 1 27 ? -6.754 -26.875 0.047 1 41.88 27 HIS B O 1
ATOM 987 N N . ALA B 1 28 ? -6.246 -27.062 -1.826 1 41.94 28 ALA B N 1
ATOM 988 C CA . ALA B 1 28 ? -4.922 -26.469 -1.659 1 41.94 28 ALA B CA 1
ATOM 989 C C . ALA B 1 28 ? -5.016 -25.078 -1.014 1 41.94 28 ALA B C 1
ATOM 991 O O . ALA B 1 28 ? -5.48 -24.125 -1.641 1 41.94 28 ALA B O 1
ATOM 992 N N . SER B 1 29 ? -5.523 -24.938 0.206 1 55.09 29 SER B N 1
ATOM 993 C CA . SER B 1 29 ? -5.496 -23.688 0.959 1 55.09 29 SER B CA 1
ATOM 994 C C . SER B 1 29 ? -4.27 -22.844 0.602 1 55.09 29 SER B C 1
ATOM 996 O O . SER B 1 29 ? -3.139 -23.328 0.682 1 55.09 29 SER B O 1
ATOM 998 N N . ALA B 1 30 ? -4.379 -22.062 -0.504 1 64.31 30 ALA B N 1
ATOM 999 C CA . ALA B 1 30 ? -3.275 -21.188 -0.896 1 64.31 30 ALA B CA 1
ATOM 1000 C C . ALA B 1 30 ? -2.459 -20.766 0.318 1 64.31 30 ALA B C 1
ATOM 1002 O O . ALA B 1 30 ? -3.006 -20.234 1.286 1 64.31 30 ALA B O 1
ATOM 1003 N N . ARG B 1 31 ? -1.263 -21.406 0.45 1 86.56 31 ARG B N 1
ATOM 1004 C CA . ARG B 1 31 ? -0.366 -21 1.525 1 86.56 31 ARG B CA 1
ATOM 1005 C C . ARG B 1 31 ? -0.173 -19.484 1.532 1 86.56 31 ARG B C 1
ATOM 1007 O O . ARG B 1 31 ? 0.181 -18.906 0.51 1 86.56 31 ARG B O 1
ATOM 1014 N N . THR B 1 32 ? -0.727 -18.906 2.529 1 93.19 32 THR B N 1
ATOM 1015 C CA . THR B 1 32 ? -0.491 -17.469 2.723 1 93.19 32 THR B CA 1
ATOM 1016 C C . THR B 1 32 ? 0.99 -17.203 2.967 1 93.19 32 THR B C 1
ATOM 1018 O O . THR B 1 32 ? 1.581 -17.734 3.904 1 93.19 32 THR B O 1
ATOM 1021 N N . LEU B 1 33 ? 1.6 -16.484 2.027 1 96.19 33 LEU B N 1
ATOM 1022 C CA . LEU B 1 33 ? 3.006 -16.109 2.113 1 96.19 33 LEU B CA 1
ATOM 1023 C C . LEU B 1 33 ? 3.191 -14.938 3.074 1 96.19 33 LEU B C 1
ATOM 1025 O O . LEU B 1 33 ? 4.234 -14.82 3.723 1 96.19 33 LEU B O 1
ATOM 1029 N N . GLY B 1 34 ? 2.246 -14.016 3.186 1 95.44 34 GLY B N 1
ATOM 1030 C CA . GLY B 1 34 ? 2.252 -12.797 3.973 1 95.44 34 GLY B CA 1
ATOM 1031 C C . GLY B 1 34 ? 1.119 -11.852 3.619 1 95.44 34 GLY B C 1
ATOM 1032 O O . GLY B 1 34 ? 0.163 -12.242 2.947 1 95.44 34 GLY B O 1
ATOM 1033 N N . LYS B 1 35 ? 1.136 -10.672 4.23 1 96.44 35 LYS B N 1
ATOM 1034 C CA . LYS B 1 35 ? 0.12 -9.648 3.988 1 96.44 35 LYS B CA 1
ATOM 1035 C C . LYS B 1 35 ? 0.759 -8.32 3.604 1 96.44 35 LYS B C 1
ATOM 1037 O O . LYS B 1 35 ? 1.903 -8.047 3.969 1 96.44 35 LYS B O 1
ATOM 1042 N N . VAL B 1 36 ? 0.058 -7.562 2.809 1 97.25 36 VAL B N 1
ATOM 1043 C CA . VAL B 1 36 ? 0.439 -6.195 2.475 1 97.25 36 VAL B CA 1
ATOM 1044 C C . VAL B 1 36 ? -0.733 -5.254 2.738 1 97.25 36 VAL B C 1
ATOM 1046 O O . VAL B 1 36 ? -1.895 -5.656 2.643 1 97.25 36 VAL B O 1
ATOM 1049 N N . ASP B 1 37 ? -0.459 -4.004 3.104 1 97.31 37 ASP B N 1
ATOM 1050 C CA . ASP B 1 37 ? -1.412 -2.912 3.266 1 97.31 37 ASP B CA 1
ATOM 1051 C C . ASP B 1 37 ? -1.196 -1.833 2.207 1 97.31 37 ASP B C 1
ATOM 1053 O O . ASP B 1 37 ? -0.231 -1.069 2.277 1 97.31 37 ASP B O 1
ATOM 1057 N N . VAL B 1 38 ? -2.123 -1.738 1.273 1 97.56 38 VAL B N 1
ATOM 1058 C CA . VAL B 1 38 ? -1.917 -0.832 0.149 1 97.56 38 VAL B CA 1
ATOM 1059 C C . VAL B 1 38 ? -3.004 0.242 0.145 1 97.56 38 VAL B C 1
ATOM 1061 O O . VAL B 1 38 ? -3.992 0.135 0.873 1 97.56 38 VAL B O 1
ATOM 1064 N N . ILE B 1 39 ? -2.699 1.247 -0.62 1 97.94 39 ILE B N 1
ATOM 1065 C CA . ILE B 1 39 ? -3.635 2.352 -0.794 1 97.94 39 ILE B CA 1
ATOM 1066 C C . ILE B 1 39 ? -4.012 2.482 -2.268 1 97.94 39 ILE B C 1
ATOM 1068 O O . ILE B 1 39 ? -3.217 2.148 -3.15 1 97.94 39 ILE B O 1
ATOM 1072 N N . GLY B 1 40 ? -5.207 2.828 -2.553 1 97.75 40 GLY B N 1
ATOM 1073 C CA . GLY B 1 40 ? -5.723 3.221 -3.855 1 97.75 40 GLY B CA 1
ATOM 1074 C C . GLY B 1 40 ? -6.637 4.43 -3.797 1 97.75 40 GLY B C 1
ATOM 1075 O O . GLY B 1 40 ? -6.758 5.074 -2.752 1 97.75 40 GLY B O 1
ATOM 1076 N N . THR B 1 41 ? -7.086 4.797 -4.988 1 97.75 41 THR B N 1
ATOM 1077 C CA . THR B 1 41 ? -8.023 5.914 -5.094 1 97.75 41 THR B CA 1
ATOM 1078 C C . THR B 1 41 ? -9.336 5.457 -5.727 1 97.75 41 THR B C 1
ATOM 1080 O O . THR B 1 41 ? -9.328 4.707 -6.703 1 97.75 41 THR B O 1
ATOM 1083 N N . TYR B 1 42 ? -10.445 5.914 -5.102 1 98.25 42 TYR B N 1
ATOM 1084 C CA . TYR B 1 42 ? -11.789 5.637 -5.605 1 98.25 42 TYR B CA 1
ATOM 1085 C C . TYR B 1 42 ? -12.578 6.926 -5.793 1 98.25 42 TYR B C 1
ATOM 1087 O O . TYR B 1 42 ? -12.578 7.793 -4.918 1 98.25 42 TYR B O 1
ATOM 1095 N N . THR B 1 43 ? -13.172 7.027 -6.977 1 98.19 43 THR B N 1
ATOM 1096 C CA . THR B 1 43 ? -14.094 8.117 -7.258 1 98.19 43 THR B CA 1
ATOM 1097 C C . THR B 1 43 ? -15.5 7.594 -7.5 1 98.19 43 THR B C 1
ATOM 1099 O O . THR B 1 43 ? -15.734 6.84 -8.445 1 98.19 43 THR B O 1
ATOM 1102 N N . GLY B 1 44 ? -16.391 7.891 -6.688 1 97.19 44 GLY B N 1
ATOM 1103 C CA . GLY B 1 44 ? -17.781 7.445 -6.746 1 97.19 44 GLY B CA 1
ATOM 1104 C C . GLY B 1 44 ? -18.484 7.508 -5.402 1 97.19 44 GLY B C 1
ATOM 1105 O O . GLY B 1 44 ? -17.875 7.887 -4.395 1 97.19 44 GLY B O 1
ATOM 1106 N N . THR B 1 45 ? -19.734 7.145 -5.352 1 95.44 45 THR B N 1
ATOM 1107 C CA . THR B 1 45 ? -20.516 7.262 -4.129 1 95.44 45 THR B CA 1
ATOM 1108 C C . THR B 1 45 ? -20.797 5.891 -3.523 1 95.44 45 THR B C 1
ATOM 1110 O O . THR B 1 45 ? -21.172 5.785 -2.357 1 95.44 45 THR B O 1
ATOM 1113 N N . ALA B 1 46 ? -20.609 4.824 -4.34 1 97.38 46 ALA B N 1
ATOM 1114 C CA . ALA B 1 46 ? -20.875 3.477 -3.85 1 97.38 46 ALA B CA 1
ATOM 1115 C C . ALA B 1 46 ? -19.656 2.889 -3.156 1 97.38 46 ALA B C 1
ATOM 1117 O O . ALA B 1 46 ? -18.734 2.395 -3.818 1 97.38 46 ALA B O 1
ATOM 1118 N N . LEU B 1 47 ? -19.656 2.881 -1.855 1 97.44 47 LEU B N 1
ATOM 1119 C CA . LEU B 1 47 ? -18.516 2.416 -1.076 1 97.44 47 LEU B CA 1
ATOM 1120 C C . LEU B 1 47 ? -18.641 0.929 -0.761 1 97.44 47 LEU B C 1
ATOM 1122 O O . LEU B 1 47 ? -18.812 0.548 0.399 1 97.44 47 LEU B O 1
ATOM 1126 N N . THR B 1 48 ? -18.438 0.044 -1.744 1 98.19 48 THR B N 1
ATOM 1127 C CA . THR B 1 48 ? -18.625 -1.399 -1.639 1 98.19 48 THR B CA 1
ATOM 1128 C C . THR B 1 48 ? -17.281 -2.115 -1.611 1 98.19 48 THR B C 1
ATOM 1130 O O . THR B 1 48 ? -16.266 -1.568 -2.062 1 98.19 48 THR B O 1
ATOM 1133 N N . PRO B 1 49 ? -17.297 -3.361 -1.109 1 98.06 49 PRO B N 1
ATOM 1134 C CA . PRO B 1 49 ? -16.062 -4.148 -1.19 1 98.06 49 PRO B CA 1
ATOM 1135 C C . PRO B 1 49 ? -15.547 -4.301 -2.621 1 98.06 49 PRO B C 1
ATOM 1137 O O . PRO B 1 49 ? -14.336 -4.316 -2.85 1 98.06 49 PRO B O 1
ATOM 1140 N N . ALA B 1 50 ? -16.422 -4.379 -3.592 1 98.5 50 ALA B N 1
ATOM 1141 C CA . ALA B 1 50 ? -16.031 -4.527 -4.992 1 98.5 50 ALA B CA 1
ATOM 1142 C C . ALA B 1 50 ? -15.273 -3.299 -5.477 1 98.5 50 ALA B C 1
ATOM 1144 O O . ALA B 1 50 ? -14.281 -3.426 -6.199 1 98.5 50 ALA B O 1
ATOM 1145 N N . ASN B 1 51 ? -15.68 -2.127 -5.047 1 98.62 51 ASN B N 1
ATOM 1146 C CA . ASN B 1 51 ? -15 -0.904 -5.461 1 98.62 51 ASN B CA 1
ATOM 1147 C C . ASN B 1 51 ? -13.656 -0.749 -4.766 1 98.62 51 ASN B C 1
ATOM 1149 O O . ASN B 1 51 ? -12.703 -0.227 -5.355 1 98.62 51 ASN B O 1
ATOM 1153 N N . ALA B 1 52 ? -13.633 -1.257 -3.508 1 98.75 52 ALA B N 1
ATOM 1154 C CA . ALA B 1 52 ? -12.344 -1.283 -2.818 1 98.75 52 ALA B CA 1
ATOM 1155 C C . ALA B 1 52 ? -11.367 -2.225 -3.516 1 98.75 52 ALA B C 1
ATOM 1157 O O . ALA B 1 52 ? -10.195 -1.89 -3.695 1 98.75 52 ALA B O 1
ATOM 1158 N N . TRP B 1 53 ? -11.844 -3.387 -3.898 1 98.69 53 TRP B N 1
ATOM 1159 C CA . TRP B 1 53 ? -11.047 -4.363 -4.629 1 98.69 53 TRP B CA 1
ATOM 1160 C C . TRP B 1 53 ? -10.477 -3.758 -5.906 1 98.69 53 TRP B C 1
ATOM 1162 O O . TRP B 1 53 ? -9.266 -3.82 -6.145 1 98.69 53 TRP B O 1
ATOM 1172 N N . SER B 1 54 ? -11.344 -3.102 -6.625 1 98.5 54 SER B N 1
ATOM 1173 C CA . SER B 1 54 ? -10.945 -2.535 -7.91 1 98.5 54 SER B CA 1
ATOM 1174 C C . SER B 1 54 ? -9.914 -1.423 -7.727 1 98.5 54 SER B C 1
ATOM 1176 O O . SER B 1 54 ? -9 -1.279 -8.539 1 98.5 54 SER B O 1
ATOM 1178 N N . ALA B 1 55 ? -10.016 -0.691 -6.688 1 98.38 55 ALA B N 1
ATOM 1179 C CA . ALA B 1 55 ? -9.164 0.472 -6.453 1 98.38 55 ALA B CA 1
ATOM 1180 C C . ALA B 1 55 ? -7.77 0.05 -6.008 1 98.38 55 ALA B C 1
ATOM 1182 O O . ALA B 1 55 ? -6.82 0.833 -6.09 1 98.38 55 ALA B O 1
ATOM 1183 N N . THR B 1 56 ? -7.676 -1.221 -5.48 1 98.56 56 THR B N 1
ATOM 1184 C CA . THR B 1 56 ? -6.434 -1.469 -4.754 1 98.56 56 THR B CA 1
ATOM 1185 C C . THR B 1 56 ? -5.75 -2.732 -5.266 1 98.56 56 THR B C 1
ATOM 1187 O O . THR B 1 56 ? -4.578 -2.979 -4.965 1 98.56 56 THR B O 1
ATOM 1190 N N . TRP B 1 57 ? -6.383 -3.588 -6.109 1 98.56 57 TRP B N 1
ATOM 1191 C CA . TRP B 1 57 ? -5.879 -4.922 -6.414 1 98.56 57 TRP B CA 1
ATOM 1192 C C . TRP B 1 57 ? -4.539 -4.848 -7.137 1 98.56 57 TRP B C 1
ATOM 1194 O O . TRP B 1 57 ? -3.645 -5.66 -6.883 1 98.56 57 TRP B O 1
ATOM 1204 N N . GLY B 1 58 ? -4.363 -3.873 -8.062 1 97.81 58 GLY B N 1
ATOM 1205 C CA . GLY B 1 58 ? -3.107 -3.748 -8.789 1 97.81 58 GLY B CA 1
ATOM 1206 C C . GLY B 1 58 ? -1.924 -3.457 -7.887 1 97.81 58 GLY B C 1
ATOM 1207 O O . GLY B 1 58 ? -0.869 -4.082 -8.016 1 97.81 58 GLY B O 1
ATOM 1208 N N . ASN B 1 59 ? -2.119 -2.564 -6.957 1 97.81 59 ASN B N 1
ATOM 1209 C CA . ASN B 1 59 ? -1.064 -2.236 -6.004 1 97.81 59 ASN B CA 1
ATOM 1210 C C . ASN B 1 59 ? -0.742 -3.42 -5.098 1 97.81 59 ASN B C 1
ATOM 1212 O O . ASN B 1 59 ? 0.419 -3.641 -4.746 1 97.81 59 ASN B O 1
ATOM 1216 N N . ALA B 1 60 ? -1.756 -4.199 -4.727 1 98.38 60 ALA B N 1
ATOM 1217 C CA . ALA B 1 60 ? -1.54 -5.387 -3.904 1 98.38 60 ALA B CA 1
ATOM 1218 C C . ALA B 1 60 ? -0.729 -6.438 -4.66 1 98.38 60 ALA B C 1
ATOM 1220 O O . ALA B 1 60 ? 0.216 -7.012 -4.113 1 98.38 60 ALA B O 1
ATOM 1221 N N . TRP B 1 61 ? -1.123 -6.629 -5.875 1 97.44 61 TRP B N 1
ATOM 1222 C CA . TRP B 1 61 ? -0.424 -7.594 -6.715 1 97.44 61 TRP B CA 1
ATOM 1223 C C . TRP B 1 61 ? 1.06 -7.258 -6.812 1 97.44 61 TRP B C 1
ATOM 1225 O O . TRP B 1 61 ? 1.914 -8.117 -6.59 1 97.44 61 TRP B O 1
ATOM 1235 N N . ASP B 1 62 ? 1.346 -5.996 -7.094 1 96.94 62 ASP B N 1
ATOM 1236 C CA . ASP B 1 62 ? 2.729 -5.555 -7.25 1 96.94 62 ASP B CA 1
ATOM 1237 C C . ASP B 1 62 ? 3.49 -5.668 -5.93 1 96.94 62 ASP B C 1
ATOM 1239 O O . ASP B 1 62 ? 4.621 -6.156 -5.902 1 96.94 62 ASP B O 1
ATOM 1243 N N . ALA B 1 63 ? 2.885 -5.246 -4.824 1 97.12 63 ALA B N 1
ATOM 1244 C CA . ALA B 1 63 ? 3.537 -5.328 -3.521 1 97.12 63 ALA B CA 1
ATOM 1245 C C . ALA B 1 63 ? 3.85 -6.777 -3.154 1 97.12 63 ALA B C 1
ATOM 1247 O O . ALA B 1 63 ? 4.949 -7.082 -2.691 1 97.12 63 ALA B O 1
ATOM 1248 N N . CYS B 1 64 ? 2.914 -7.625 -3.428 1 97.38 64 CYS B N 1
ATOM 1249 C CA . CYS B 1 64 ? 3.105 -9.039 -3.121 1 97.38 64 CYS B CA 1
ATOM 1250 C C . CYS B 1 64 ? 4.238 -9.633 -3.955 1 97.38 64 CYS B C 1
ATOM 1252 O O . CYS B 1 64 ? 5.055 -10.398 -3.445 1 97.38 64 CYS B O 1
ATOM 1254 N N . ARG B 1 65 ? 4.254 -9.289 -5.168 1 96.38 65 ARG B N 1
ATOM 1255 C CA . ARG B 1 65 ? 5.266 -9.867 -6.047 1 96.38 65 ARG B CA 1
ATOM 1256 C C . ARG B 1 65 ? 6.656 -9.367 -5.688 1 96.38 65 ARG B C 1
ATOM 1258 O O . ARG B 1 65 ? 7.645 -10.094 -5.84 1 96.38 65 ARG B O 1
ATOM 1265 N N . VAL B 1 66 ? 6.723 -8.125 -5.254 1 96.88 66 VAL B N 1
ATOM 1266 C CA . VAL B 1 66 ? 8.016 -7.574 -4.848 1 96.88 66 VAL B CA 1
ATOM 1267 C C . VAL B 1 66 ? 8.445 -8.195 -3.523 1 96.88 66 VAL B C 1
ATOM 1269 O O . VAL B 1 66 ? 9.602 -8.609 -3.371 1 96.88 66 VAL B O 1
ATOM 1272 N N . GLN B 1 67 ? 7.52 -8.383 -2.586 1 95.56 67 GLN B N 1
ATOM 1273 C CA . GLN B 1 67 ? 7.859 -8.828 -1.238 1 95.56 67 GLN B CA 1
ATOM 1274 C C . GLN B 1 67 ? 7.938 -10.344 -1.164 1 95.56 67 GLN B C 1
ATOM 1276 O O . GLN B 1 67 ? 8.711 -10.898 -0.38 1 95.56 67 GLN B O 1
ATOM 1281 N N . TYR B 1 68 ? 7.109 -10.867 -1.86 1 94.88 68 TYR B N 1
ATOM 1282 C CA . TYR B 1 68 ? 7.012 -12.328 -1.894 1 94.88 68 TYR B CA 1
ATOM 1283 C C . TYR B 1 68 ? 7.066 -12.844 -3.326 1 94.88 68 TYR B C 1
ATOM 1285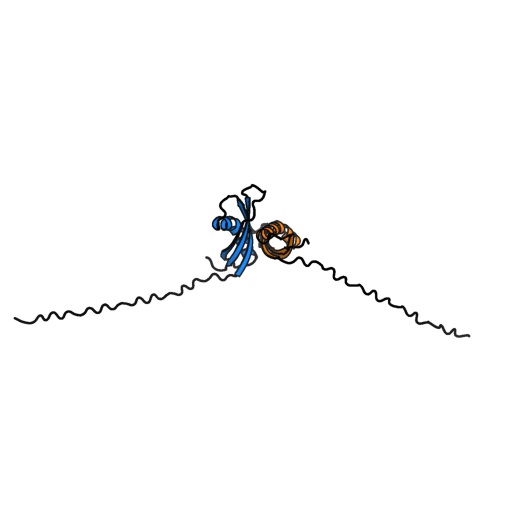 O O . TYR B 1 68 ? 6.027 -13.047 -3.959 1 94.88 68 TYR B O 1
ATOM 1293 N N . GLY B 1 69 ? 8.125 -13.141 -3.854 1 93.25 69 GLY B N 1
ATOM 1294 C CA . GLY B 1 69 ? 8.406 -13.414 -5.254 1 93.25 69 GLY B CA 1
ATOM 1295 C C . GLY B 1 69 ? 7.645 -14.609 -5.793 1 93.25 69 GLY B C 1
ATOM 1296 O O . GLY B 1 69 ? 7.492 -14.758 -7.008 1 93.25 69 GLY B O 1
ATOM 1297 N N . THR B 1 70 ? 7.117 -15.5 -4.902 1 94.38 70 THR B N 1
ATOM 1298 C CA . THR B 1 70 ? 6.438 -16.703 -5.371 1 94.38 70 THR B CA 1
ATOM 1299 C C . THR B 1 70 ? 4.922 -16.516 -5.336 1 94.38 70 THR B C 1
ATOM 1301 O O . THR B 1 70 ? 4.168 -17.469 -5.504 1 94.38 70 THR B O 1
ATOM 1304 N N . THR B 1 71 ? 4.52 -15.242 -5.121 1 95.81 71 THR B N 1
ATOM 1305 C CA . THR B 1 71 ? 3.092 -14.953 -5.105 1 95.81 71 THR B CA 1
ATOM 1306 C C . THR B 1 71 ? 2.439 -15.367 -6.422 1 95.81 71 THR B C 1
ATOM 1308 O O . THR B 1 71 ? 2.938 -15.023 -7.5 1 95.81 71 THR B O 1
ATOM 1311 N N . ARG B 1 72 ? 1.194 -15.969 -6.34 1 96.44 72 ARG B N 1
ATOM 1312 C CA . ARG B 1 72 ? 0.437 -16.375 -7.52 1 96.44 72 ARG B CA 1
ATOM 1313 C C . ARG B 1 72 ? -0.988 -15.836 -7.469 1 96.44 72 ARG B C 1
ATOM 1315 O O . ARG B 1 72 ? -1.682 -15.797 -8.484 1 96.44 72 ARG B O 1
ATOM 1322 N N . SER B 1 73 ? -1.435 -15.484 -6.305 1 96.69 73 SER B N 1
ATOM 1323 C CA . SER B 1 73 ? -2.746 -14.859 -6.156 1 96.69 73 SER B CA 1
ATOM 1324 C C . SER B 1 73 ? -2.791 -13.945 -4.938 1 96.69 73 SER B C 1
ATOM 1326 O O . SER B 1 73 ? -1.907 -14 -4.078 1 96.69 73 SER B O 1
ATOM 1328 N N . VAL B 1 74 ? -3.684 -13.102 -4.957 1 97.69 74 VAL B N 1
ATOM 1329 C CA . VAL B 1 74 ? -3.908 -12.219 -3.818 1 97.69 74 VAL B CA 1
ATOM 1330 C C . VAL B 1 74 ? -5.375 -12.281 -3.398 1 97.69 74 VAL B C 1
ATOM 1332 O O . VAL B 1 74 ? -6.246 -12.586 -4.211 1 97.69 74 VAL B O 1
ATOM 1335 N N . ASN B 1 75 ? -5.645 -12.016 -2.123 1 97.12 75 ASN B N 1
ATOM 1336 C CA . ASN B 1 75 ? -6.988 -12.023 -1.56 1 97.12 75 ASN B CA 1
ATOM 1337 C C . ASN B 1 75 ? -7.191 -10.883 -0.571 1 97.12 75 ASN B C 1
ATOM 1339 O O . ASN B 1 75 ? -6.461 -10.766 0.414 1 97.12 75 ASN B O 1
ATOM 1343 N N . MET B 1 76 ? -8.227 -10.078 -0.867 1 97.94 76 MET B N 1
ATOM 1344 C CA . MET B 1 76 ? -8.5 -8.953 0.029 1 97.94 76 MET B CA 1
ATOM 1345 C C . MET B 1 76 ? -9.18 -9.43 1.309 1 97.94 76 MET B C 1
ATOM 1347 O O . MET B 1 76 ? -10.195 -10.125 1.254 1 97.94 76 MET B O 1
ATOM 1351 N N . THR B 1 77 ? -8.633 -8.977 2.496 1 97.81 77 THR B N 1
ATOM 1352 C CA . THR B 1 77 ? -9.18 -9.453 3.762 1 97.81 77 THR B CA 1
ATOM 1353 C C . THR B 1 77 ? -9.797 -8.305 4.551 1 97.81 77 THR B C 1
ATOM 1355 O O . THR B 1 77 ? -10.555 -8.523 5.496 1 97.81 77 THR B O 1
ATOM 1358 N N . TRP B 1 78 ? -9.461 -7.059 4.258 1 98.19 78 TRP B N 1
ATOM 1359 C CA . TRP B 1 78 ? -9.977 -5.863 4.922 1 98.19 78 TRP B CA 1
ATOM 1360 C C . TRP B 1 78 ? -9.898 -4.652 3.996 1 98.19 78 TRP B C 1
ATOM 1362 O O . TRP B 1 78 ? -9.039 -4.59 3.113 1 98.19 78 TRP B O 1
ATOM 1372 N N . HIS B 1 79 ? -10.742 -3.713 4.133 1 98.38 79 HIS B N 1
ATOM 1373 C CA . HIS B 1 79 ? -10.664 -2.436 3.434 1 98.38 79 HIS B CA 1
ATOM 1374 C C . HIS B 1 79 ? -11.344 -1.327 4.23 1 98.38 79 HIS B C 1
ATOM 1376 O O . HIS B 1 79 ? -12.172 -1.602 5.098 1 98.38 79 HIS B O 1
ATOM 1382 N N . GLN B 1 80 ? -10.961 -0.126 3.896 1 98.12 80 GLN B N 1
ATOM 1383 C CA . GLN B 1 80 ? -11.578 1.068 4.465 1 98.12 80 GLN B CA 1
ATOM 1384 C C . GLN B 1 80 ? -11.484 2.248 3.502 1 98.12 80 GLN B C 1
ATOM 1386 O O . GLN B 1 80 ? -10.422 2.52 2.943 1 98.12 80 GLN B O 1
ATOM 1391 N N . PHE B 1 81 ? -12.547 2.869 3.242 1 97.94 81 PHE B N 1
ATOM 1392 C CA . PHE B 1 81 ? -12.547 4.125 2.504 1 97.94 81 PHE B CA 1
ATOM 1393 C C . PHE B 1 81 ? -12.227 5.297 3.426 1 97.94 81 PHE B C 1
ATOM 1395 O O . PHE B 1 81 ? -12.773 5.391 4.527 1 97.94 81 PHE B O 1
ATOM 1402 N N . GLY B 1 82 ? -11.359 6.113 2.996 1 96.81 82 GLY B N 1
ATOM 1403 C CA . GLY B 1 82 ? -11.156 7.379 3.684 1 96.81 82 GLY B CA 1
ATOM 1404 C C . GLY B 1 82 ? -12.25 8.391 3.408 1 96.81 82 GLY B C 1
ATOM 1405 O O . GLY B 1 82 ? -13.211 8.094 2.695 1 96.81 82 GLY B O 1
ATOM 1406 N N . ASN B 1 83 ? -12.062 9.492 4 1 94.62 83 ASN B N 1
ATOM 1407 C CA . ASN B 1 83 ? -12.969 10.602 3.727 1 94.62 83 ASN B CA 1
ATOM 1408 C C . ASN B 1 83 ? -12.742 11.172 2.33 1 94.62 83 ASN B C 1
ATOM 1410 O O . ASN B 1 83 ? -11.664 11.023 1.759 1 94.62 83 ASN B O 1
ATOM 1414 N N . PRO B 1 84 ? -13.812 11.797 1.81 1 95.62 84 PRO B N 1
ATOM 1415 C CA . PRO B 1 84 ? -13.617 12.492 0.531 1 95.62 84 PRO B CA 1
ATOM 1416 C C . PRO B 1 84 ? -12.484 13.508 0.576 1 95.62 84 PRO B C 1
ATOM 1418 O O . PRO B 1 84 ? -12.344 14.242 1.555 1 95.62 84 PRO B O 1
ATOM 1421 N N . SER B 1 85 ? -11.695 13.469 -0.377 1 92.25 85 SER B N 1
ATOM 1422 C CA . SER B 1 85 ? -10.602 14.43 -0.498 1 92.25 85 SER B CA 1
ATOM 1423 C C . SER B 1 85 ? -10.336 14.789 -1.957 1 92.25 85 SER B C 1
ATOM 1425 O O . SER B 1 85 ? -9.984 13.914 -2.758 1 92.25 85 SER B O 1
ATOM 1427 N N . PRO B 1 86 ? -10.438 16.172 -2.326 1 92.75 86 PRO B N 1
ATOM 1428 C CA . PRO B 1 86 ? -10.805 17.297 -1.46 1 92.75 86 PRO B CA 1
ATOM 1429 C C . PRO B 1 86 ? -12.227 17.172 -0.922 1 92.75 86 PRO B C 1
ATOM 1431 O O . PRO B 1 86 ? -13.055 16.453 -1.487 1 92.75 86 PRO B O 1
ATOM 1434 N N . ALA B 1 87 ? -12.422 17.875 0.241 1 90.94 87 ALA B N 1
ATOM 1435 C CA . ALA B 1 87 ? -13.742 17.875 0.872 1 90.94 87 ALA B CA 1
ATOM 1436 C C . ALA B 1 87 ? -14.836 18.219 -0.139 1 90.94 87 ALA B C 1
ATOM 1438 O O . ALA B 1 87 ? -14.672 19.125 -0.962 1 90.94 87 ALA B O 1
ATOM 1439 N N . GLY B 1 88 ? -15.93 17.469 -0.13 1 93 88 GLY B N 1
ATOM 1440 C CA . GLY B 1 88 ? -17.047 17.703 -1.02 1 93 88 GLY B CA 1
ATOM 1441 C C . GLY B 1 88 ? -16.969 16.922 -2.314 1 93 88 GLY B C 1
ATOM 1442 O O . G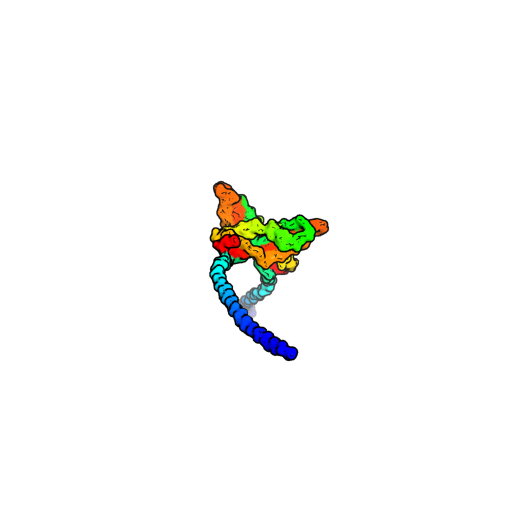LY B 1 88 ? -17.922 16.906 -3.1 1 93 88 GLY B O 1
ATOM 1443 N N . SER B 1 89 ? -15.852 16.328 -2.658 1 94.19 89 SER B N 1
ATOM 1444 C CA . SER B 1 89 ? -15.711 15.5 -3.852 1 94.19 89 SER B CA 1
ATOM 1445 C C . SER B 1 89 ? -16.156 14.062 -3.586 1 94.19 89 SER B C 1
ATOM 1447 O O . SER B 1 89 ? -16.562 13.734 -2.473 1 94.19 89 SER B O 1
ATOM 1449 N N . ASN B 1 90 ? -16.25 13.312 -4.602 1 96.69 90 ASN B N 1
ATOM 1450 C CA . ASN B 1 90 ? -16.531 11.883 -4.461 1 96.69 90 ASN B CA 1
ATOM 1451 C C . ASN B 1 90 ? -15.25 11.055 -4.551 1 96.69 90 ASN B C 1
ATOM 1453 O O . ASN B 1 90 ? -15.312 9.836 -4.746 1 96.69 90 ASN B O 1
ATOM 1457 N N . LYS B 1 91 ? -14.125 11.781 -4.496 1 97.5 91 LYS B N 1
ATOM 1458 C CA . LYS B 1 91 ? -12.836 11.109 -4.535 1 97.5 91 LYS B CA 1
ATOM 1459 C C . LYS B 1 91 ? -12.352 10.758 -3.129 1 97.5 91 LYS B C 1
ATOM 1461 O O . LYS B 1 91 ? -12.398 11.602 -2.227 1 97.5 91 LYS B O 1
ATOM 1466 N N . ARG B 1 92 ? -11.922 9.453 -2.904 1 96.94 92 ARG B N 1
ATOM 1467 C CA . ARG B 1 92 ? -11.453 8.953 -1.612 1 96.94 92 ARG B CA 1
ATOM 1468 C C . ARG B 1 92 ? -10.234 8.062 -1.777 1 96.94 92 ARG B C 1
ATOM 1470 O O . ARG B 1 92 ? -10.086 7.379 -2.793 1 96.94 92 ARG B O 1
ATOM 1477 N N . SER B 1 93 ? -9.422 8.109 -0.814 1 97.5 93 SER B N 1
ATOM 1478 C CA . SER B 1 93 ? -8.438 7.039 -0.677 1 97.5 93 SER B CA 1
ATOM 1479 C C . SER B 1 93 ? -9.086 5.766 -0.146 1 97.5 93 SER B C 1
ATOM 1481 O O . SER B 1 93 ? -10.055 5.824 0.619 1 97.5 93 SER B O 1
ATOM 1483 N N . VAL B 1 94 ? -8.578 4.727 -0.594 1 98.44 94 VAL B N 1
ATOM 1484 C CA . VAL B 1 94 ? -9 3.42 -0.105 1 98.44 94 VAL B CA 1
ATOM 1485 C C . VAL B 1 94 ? -7.793 2.646 0.413 1 98.44 94 VAL B C 1
ATOM 1487 O O . VAL B 1 94 ? -6.809 2.463 -0.308 1 98.44 94 VAL B O 1
ATOM 1490 N N . ALA B 1 95 ? -7.797 2.252 1.695 1 98.31 95 ALA B N 1
ATOM 1491 C CA . ALA B 1 95 ? -6.801 1.338 2.252 1 98.31 95 ALA B CA 1
ATOM 1492 C C . ALA B 1 95 ? -7.328 -0.095 2.275 1 98.31 95 ALA B C 1
ATOM 1494 O O . ALA B 1 95 ? -8.508 -0.326 2.537 1 98.31 95 ALA B O 1
ATOM 1495 N N . ALA B 1 96 ? -6.441 -0.967 1.997 1 98.62 96 ALA B N 1
ATOM 1496 C CA . ALA B 1 96 ? -6.867 -2.365 2.037 1 98.62 96 ALA B CA 1
ATOM 1497 C C . ALA B 1 96 ? -5.715 -3.275 2.449 1 98.62 96 ALA B C 1
ATOM 1499 O O . ALA B 1 96 ? -4.559 -3.018 2.104 1 98.62 96 ALA B O 1
ATOM 1500 N N . THR B 1 97 ? -6.02 -4.332 3.154 1 98.12 97 THR B N 1
ATOM 1501 C CA . THR B 1 97 ? -5.098 -5.418 3.471 1 98.12 97 THR B CA 1
ATOM 1502 C C . THR B 1 97 ? -5.34 -6.617 2.557 1 98.12 97 THR B C 1
ATOM 1504 O O . THR B 1 97 ? -6.48 -7.031 2.354 1 98.12 97 THR B O 1
ATOM 1507 N N . TRP B 1 98 ? -4.281 -7.074 1.996 1 98.06 98 TRP B N 1
ATOM 1508 C CA . TRP B 1 98 ? -4.344 -8.211 1.081 1 98.06 98 TRP B CA 1
ATOM 1509 C C . TRP B 1 98 ? -3.414 -9.328 1.537 1 98.06 98 TRP B C 1
ATOM 1511 O O . TRP B 1 98 ? -2.307 -9.07 2.01 1 98.06 98 TRP B O 1
ATOM 1521 N N . GLU B 1 99 ? -3.844 -10.586 1.366 1 97.62 99 GLU B N 1
ATOM 1522 C CA . GLU B 1 99 ? -2.982 -11.758 1.486 1 97.62 99 GLU B CA 1
ATOM 1523 C C . GLU B 1 99 ? -2.271 -12.062 0.17 1 97.62 99 GLU B C 1
ATOM 1525 O O . GLU B 1 99 ? -2.887 -12.016 -0.897 1 97.62 99 GLU B O 1
ATOM 1530 N N . CYS B 1 100 ? -1.019 -12.289 0.266 1 97.62 100 CYS B N 1
ATOM 1531 C CA . CYS B 1 100 ? -0.223 -12.844 -0.826 1 97.62 100 CYS B CA 1
ATOM 1532 C C . CYS B 1 100 ? -0.191 -14.359 -0.764 1 97.62 100 CYS B C 1
ATOM 1534 O O . CYS B 1 100 ? 0.159 -14.938 0.268 1 97.62 100 CYS B O 1
ATOM 1536 N N . ARG B 1 101 ? -0.496 -14.969 -1.881 1 96.81 101 ARG B N 1
ATOM 1537 C CA . ARG B 1 101 ? -0.669 -16.422 -1.821 1 96.81 101 ARG B CA 1
ATOM 1538 C C . ARG B 1 101 ? 0.108 -17.109 -2.938 1 96.81 101 ARG B C 1
ATOM 1540 O O . ARG B 1 101 ? 0.283 -16.547 -4.02 1 96.81 101 ARG B O 1
ATOM 1547 N N . ASP B 1 102 ? 0.633 -18.312 -2.641 1 94.69 102 ASP B N 1
ATOM 1548 C CA . ASP B 1 102 ? 1.441 -19.062 -3.598 1 94.69 102 ASP B CA 1
ATOM 1549 C C . ASP B 1 102 ? 0.572 -20 -4.441 1 94.69 102 ASP B C 1
ATOM 1551 O O . ASP B 1 102 ? 1.089 -20.812 -5.211 1 94.69 102 ASP B O 1
ATOM 1555 N N . THR B 1 103 ? -0.667 -20.047 -4.184 1 83.31 103 THR B N 1
ATOM 1556 C CA . THR B 1 103 ? -1.547 -20.859 -5.016 1 83.31 103 THR B CA 1
ATOM 1557 C C . THR B 1 103 ? -2.551 -19.969 -5.758 1 83.31 103 THR B C 1
ATOM 1559 O O . THR B 1 103 ? -2.955 -18.922 -5.258 1 83.31 103 THR B O 1
ATOM 1562 N N . ALA B 1 104 ? -2.74 -20.391 -7.074 1 66.75 104 ALA B N 1
ATOM 1563 C CA . ALA B 1 104 ? -3.725 -19.656 -7.875 1 66.75 104 ALA B CA 1
ATOM 1564 C C . ALA B 1 104 ? -5.109 -19.734 -7.242 1 66.75 104 ALA B C 1
ATOM 1566 O O . ALA B 1 104 ? -5.43 -20.719 -6.555 1 66.75 104 ALA B O 1
ATOM 1567 N N . ASN B 1 105 ? -5.793 -18.672 -7.031 1 52.88 105 ASN B N 1
ATOM 1568 C CA . ASN B 1 105 ? -7.18 -18.781 -6.594 1 52.88 105 ASN B CA 1
ATOM 1569 C C . ASN B 1 105 ? -7.996 -19.656 -7.551 1 52.88 105 ASN B C 1
ATOM 1571 O O . ASN B 1 105 ? -7.727 -19.688 -8.75 1 52.88 105 ASN B O 1
#

Nearest PDB structures (foldseek):
  3fz2-assembly3_E  TM=4.623E-01  e=4.837E-01  Lambdavirus lambda
  3fzb-assembly2_G  TM=4.830E-01  e=5.475E-01  Lambdavirus lambda
  3fzb-assembly1_H  TM=4.430E-01  e=4.017E-01  Lambdavirus lambda
  3fzb-assembly1_B  TM=4.481E-01  e=5.475E-01  Lambdavirus lambda
  8iyd-assembly1_W  TM=4.263E-01  e=7.939E-01  Escherichia phage Lambda

Sequence (210 aa):
MHSFGSNRGRKSIAVAALVMASAFAHHASARTLGKVDVIGTYTGTALTPANAWSATWGNAWDACRVQYGTTRSVNMTWHQFGNPSPAGSNKRSVAATWECRDTANMHSFGSNRGRKSIAVAALVMASAFAHHASARTLGKVDVIGTYTGTALTPANAWSATWGNAWDACRVQYGTTRSVNMTWHQFGNPSPAGSNKRSVAATWECRDTAN

Foldseek 3Di:
DDDDPPPPPPPPPPPPPPPPPPPPPCPVPFPFPDKDKFKFKAFDDDPDPVRLCVGTVVVRVVVCCVVPVLFDDKAWDDKDWDADPPPPGRMTMMITMMTGGNDHD/DDPPPPPPPPPPPPPPPPPPPPPPPCPVPFPFPDKDKFKFKAFDDDPDPVRLCVGTVVVRVVVLCVVPVLFADKAWDDKDWDADPPPPGRMTMMITMMTGGNDHD

Secondary structure (DSSP, 8-state):
-------------------------------EEEEEEEEEEEESS---HHHHHHHHHHHHHHHHHHH-TT--EEEEEEEEEEEESSTTSSEEEEEEEEEEESS--/-------------------------------EEEEEEEEEEEESS---HHHHHHHHHHHHHHHHHHH-TT--EEEEEEEEEEEESSTTSSEEEEEEEEEEESS--

pLDDT: mean 78.28, std 28.22, range [25.78, 98.75]

Organism: Ralstonia solanacearum (NCBI:txid305)

Radius of gyration: 34.19 Å; Cα contacts (8 Å, |Δi|>4): 397; chains: 2; bounding box: 131×103×80 Å